Protein AF-A0A395GRG5-F1 (afdb_monomer_lite)

Sequence (264 aa):
MRNLTELRMSDPTFRNHSSEQAKKYTEARGSYKSKLIELVLRHHGGTGGKFDTLLDVGCGPGNATRDLALSFNGSDDPDCPGPRRSDHDQAAGLNHVTSAENCVSVPSPRMASTWQQAPSNSHDRRRCLIRVSGPLALMLEFWAEAAKVVKPGGTVALWTSASFFCHSATPNAEEVQKALFRLELDALGLYELPPNRLSRDMYDNLLMPWDVEPAVSCFPQGDFVRHEWDRDGVLTNGGDCFFGEGDYTLREPEEGFDTASMMT

Secondary structure (DSSP, 8-state):
---HHHHTPPP-GGGS--HHHHHHHHHHH-PPPHHHHHHHHHHHHHTT--TTEEEEET-TTTHHHHHHHTTSPPP--TTS-PPPTTGGGG-SSSS---SSTTEEEE-GGGHHHHHTTS-TT-SS---EEEEE-S-GGGHHHHHHHHHHH--TT-EEEE----S-PPPTTSTTHHHHHHHHHIIIIIITGGG--HHHHHHHTTTTTPPPTTTSSS--TTS-GGG------SGGG--TTSSS-SS--S---SHHHHHHHTSS----

InterPro domains:
  IPR029063 S-adenosyl-L-methionine-dependent methyltransferase superfamily [G3DSA:3.40.50.150] (13-76)
  IPR029063 S-adenosyl-L-methionine-dependent methyltransferase superfamily [G3DSA:3.40.50.150] (137-264)
  IPR029063 S-adenosyl-L-methionine-dependent methyltransferase superfamily [SSF53335] (24-197)
  IPR051052 Diverse substrate methyltransferase [PTHR44942] (17-73)

Structure (mmCIF, N/CA/C/O backbone):
data_AF-A0A395GRG5-F1
#
_entry.id   AF-A0A395GRG5-F1
#
loop_
_atom_site.group_PDB
_atom_site.id
_atom_site.type_symbol
_atom_site.label_atom_id
_atom_site.label_alt_id
_atom_site.label_comp_id
_atom_site.label_asym_id
_atom_site.label_entity_id
_atom_site.label_seq_id
_atom_site.pdbx_PDB_ins_code
_atom_site.Cartn_x
_atom_site.Cartn_y
_atom_site.Cartn_z
_atom_site.occupancy
_atom_site.B_iso_or_equiv
_atom_site.auth_seq_id
_atom_site.auth_comp_id
_atom_site.auth_asym_id
_atom_site.auth_atom_id
_atom_site.pdbx_PDB_model_num
ATOM 1 N N . MET A 1 1 ? 4.862 -25.744 10.160 1.00 37.19 1 MET A N 1
ATOM 2 C CA . MET A 1 1 ? 4.980 -24.830 11.321 1.00 37.19 1 MET A CA 1
ATOM 3 C C . MET A 1 1 ? 5.667 -23.562 10.844 1.00 37.19 1 MET A C 1
ATOM 5 O O . MET A 1 1 ? 6.721 -23.680 10.235 1.00 37.19 1 MET A O 1
ATOM 9 N N . ARG A 1 2 ? 5.056 -22.384 11.031 1.00 54.72 2 ARG A N 1
ATOM 10 C CA . ARG A 1 2 ? 5.649 -21.094 10.630 1.00 54.72 2 ARG A CA 1
ATOM 11 C C . ARG A 1 2 ? 6.801 -20.741 11.584 1.00 54.72 2 ARG A C 1
ATOM 13 O O . ARG A 1 2 ? 6.637 -20.870 12.795 1.00 54.72 2 ARG A O 1
ATOM 20 N N . ASN A 1 3 ? 7.946 -20.302 11.059 1.00 55.38 3 ASN A N 1
ATOM 21 C CA . ASN A 1 3 ? 9.078 -19.847 11.871 1.00 55.38 3 ASN A CA 1
ATOM 22 C C . ASN A 1 3 ? 8.830 -18.404 12.346 1.00 55.38 3 ASN A C 1
ATOM 24 O O . ASN A 1 3 ? 9.234 -17.442 11.698 1.00 55.38 3 ASN A O 1
ATOM 28 N N . LEU A 1 4 ? 8.140 -18.245 13.481 1.00 59.22 4 LEU A N 1
ATOM 29 C CA . LEU A 1 4 ? 7.803 -16.933 14.064 1.00 59.22 4 LEU A CA 1
ATOM 30 C C . LEU A 1 4 ? 9.037 -16.065 14.386 1.00 59.22 4 LEU A C 1
ATOM 32 O O . LEU A 1 4 ? 8.910 -14.860 14.589 1.00 59.22 4 LEU A O 1
ATOM 36 N N . THR A 1 5 ? 10.228 -16.664 14.425 1.00 55.97 5 THR A N 1
ATOM 37 C CA . THR A 1 5 ? 11.498 -15.985 14.701 1.00 55.97 5 THR A CA 1
ATOM 38 C C . THR A 1 5 ? 11.914 -15.046 13.566 1.00 55.97 5 THR A C 1
ATOM 40 O O . THR A 1 5 ? 12.384 -13.945 13.837 1.00 55.97 5 THR A O 1
ATOM 43 N N . GLU A 1 6 ? 11.689 -15.434 12.307 1.00 57.50 6 GLU A N 1
ATOM 44 C CA . GLU A 1 6 ? 12.008 -14.603 11.130 1.00 57.50 6 GLU A CA 1
ATOM 45 C C . GLU A 1 6 ? 11.074 -13.396 11.019 1.00 57.50 6 GLU A C 1
ATOM 47 O O . GLU A 1 6 ? 11.500 -12.307 10.641 1.00 57.50 6 GLU A O 1
ATOM 52 N N . LEU A 1 7 ? 9.816 -13.561 11.440 1.00 56.19 7 LEU A N 1
ATOM 53 C CA . LEU A 1 7 ? 8.854 -12.465 11.502 1.00 56.19 7 LEU A CA 1
ATOM 54 C C . LEU A 1 7 ? 9.243 -11.417 12.544 1.00 56.19 7 LEU A C 1
ATOM 56 O O . LEU A 1 7 ? 8.877 -10.273 12.373 1.00 56.19 7 LEU A O 1
ATOM 60 N N . ARG A 1 8 ? 10.002 -11.745 13.596 1.00 59.16 8 ARG A N 1
ATOM 61 C CA . ARG A 1 8 ? 10.411 -10.765 14.624 1.00 59.16 8 ARG A CA 1
ATOM 62 C C . ARG A 1 8 ? 11.638 -9.932 14.242 1.00 59.16 8 ARG A C 1
ATOM 64 O O . ARG A 1 8 ? 12.065 -9.085 15.029 1.00 59.16 8 ARG A O 1
ATOM 71 N N . MET A 1 9 ? 12.224 -10.161 13.068 1.00 63.22 9 MET A N 1
ATOM 72 C CA . MET A 1 9 ? 13.360 -9.372 12.602 1.00 63.22 9 MET A CA 1
ATOM 73 C C . MET A 1 9 ? 12.934 -7.932 12.320 1.00 63.22 9 MET A C 1
ATOM 75 O O . MET A 1 9 ? 11.982 -7.664 11.595 1.00 63.22 9 MET A O 1
ATOM 79 N N . SER A 1 10 ? 13.670 -6.991 12.901 1.00 63.06 10 SER A N 1
ATOM 80 C CA . SER A 1 10 ? 13.460 -5.568 12.684 1.00 63.06 10 SER A CA 1
ATOM 81 C C . SER A 1 10 ? 14.270 -5.089 11.484 1.00 63.06 10 SER A C 1
ATOM 83 O O . SER A 1 10 ? 15.495 -5.168 11.525 1.00 63.06 10 SER A O 1
ATOM 85 N N . ASP A 1 11 ? 13.618 -4.461 10.509 1.00 66.00 11 ASP A N 1
ATOM 86 C CA . ASP A 1 11 ? 14.307 -3.726 9.447 1.00 66.00 11 ASP A CA 1
ATOM 87 C C . ASP A 1 11 ? 14.885 -2.396 9.996 1.00 66.00 11 ASP A C 1
ATOM 89 O O . ASP A 1 11 ? 14.131 -1.564 10.521 1.00 66.00 11 ASP A O 1
ATOM 93 N N . PRO A 1 12 ? 16.216 -2.180 9.951 1.00 69.56 12 PRO A N 1
ATOM 94 C CA . PRO A 1 12 ? 16.832 -0.943 10.420 1.00 69.56 12 PRO A CA 1
ATOM 95 C C . PRO A 1 12 ? 16.748 0.207 9.408 1.00 69.56 12 PRO A C 1
ATOM 97 O O . PRO A 1 12 ? 16.994 1.348 9.798 1.00 69.56 12 PRO A O 1
ATOM 100 N N . THR A 1 13 ? 16.405 -0.073 8.148 1.00 68.50 13 THR A N 1
ATOM 101 C CA . THR A 1 13 ? 16.500 0.849 7.008 1.00 68.50 13 THR A CA 1
ATOM 102 C C . THR A 1 13 ? 15.849 2.192 7.306 1.00 68.50 13 THR A C 1
ATOM 104 O O . THR A 1 13 ? 16.486 3.234 7.181 1.00 68.50 13 THR A O 1
ATOM 107 N N . PHE A 1 14 ? 14.617 2.168 7.822 1.00 66.12 14 PHE A N 1
ATOM 108 C CA . PHE A 1 14 ? 13.849 3.389 8.057 1.00 66.12 14 PHE A CA 1
ATOM 109 C C . PHE A 1 14 ? 14.082 4.070 9.408 1.00 66.12 14 PHE A C 1
ATOM 111 O O . PHE A 1 14 ? 13.400 5.039 9.741 1.00 66.12 14 PHE A O 1
ATOM 118 N N . ARG A 1 15 ? 15.021 3.579 10.223 1.00 65.94 15 ARG A N 1
ATOM 119 C CA . ARG A 1 15 ? 15.223 4.095 11.588 1.00 65.94 15 ARG A CA 1
ATOM 120 C C . ARG A 1 15 ? 16.128 5.321 11.655 1.00 65.94 15 ARG A C 1
ATOM 122 O O . ARG A 1 15 ? 16.009 6.081 12.609 1.00 65.94 15 ARG A O 1
ATOM 129 N N . ASN A 1 16 ? 16.992 5.515 10.657 1.00 65.88 16 ASN A N 1
ATOM 130 C CA . ASN A 1 16 ? 18.072 6.505 10.684 1.00 65.88 16 ASN A CA 1
ATOM 131 C C . ASN A 1 16 ? 18.087 7.416 9.440 1.00 65.88 16 ASN A C 1
ATOM 133 O O . ASN A 1 16 ? 19.157 7.722 8.920 1.00 65.88 16 ASN A O 1
ATOM 137 N N . HIS A 1 17 ? 16.924 7.842 8.940 1.00 64.75 17 HIS A N 1
ATOM 138 C CA . HIS A 1 17 ? 16.878 8.773 7.808 1.00 64.75 17 HIS A CA 1
ATOM 139 C C . HIS A 1 17 ? 17.156 10.220 8.220 1.00 64.75 17 HIS A C 1
ATOM 141 O O . HIS A 1 17 ? 16.606 10.705 9.211 1.00 64.75 17 HIS A O 1
ATOM 147 N N . SER A 1 18 ? 17.947 10.932 7.411 1.00 70.00 18 SER A N 1
ATOM 148 C CA . SER A 1 18 ? 17.998 12.395 7.457 1.00 70.00 18 SER A CA 1
ATOM 149 C C . SER A 1 18 ? 16.733 13.008 6.847 1.00 70.00 18 SER A C 1
ATOM 151 O O . SER A 1 18 ? 16.030 12.373 6.054 1.00 70.00 18 SER A O 1
ATOM 153 N N . SER A 1 19 ? 16.458 14.272 7.171 1.00 71.38 19 SER A N 1
ATOM 154 C CA . SER A 1 19 ? 15.360 15.018 6.547 1.00 71.38 19 SER A CA 1
ATOM 155 C C . SER A 1 19 ? 15.522 15.127 5.025 1.00 71.38 19 SER A C 1
ATOM 157 O O . SER A 1 19 ? 14.527 15.075 4.305 1.00 71.38 19 SER A O 1
ATOM 159 N N . GLU A 1 20 ? 16.754 15.213 4.502 1.00 73.06 20 GLU A N 1
ATOM 160 C CA . GLU A 1 20 ? 16.968 15.218 3.047 1.00 73.06 20 GLU A CA 1
ATOM 161 C C . GLU A 1 20 ? 16.621 13.869 2.411 1.00 73.06 20 GLU A C 1
ATOM 163 O O . GLU A 1 20 ? 16.004 13.838 1.348 1.00 73.06 20 GLU A O 1
ATOM 168 N N . GLN A 1 21 ? 16.964 12.754 3.063 1.00 72.56 21 GLN A N 1
ATOM 169 C CA . GLN A 1 21 ? 16.602 11.418 2.581 1.00 72.56 21 GLN A CA 1
ATOM 170 C C . GLN A 1 21 ? 15.084 11.202 2.602 1.00 72.56 21 GLN A C 1
ATOM 172 O O . GLN A 1 21 ? 14.541 10.626 1.663 1.00 72.56 21 GLN A O 1
ATOM 177 N N . ALA A 1 22 ? 14.388 11.703 3.626 1.00 70.19 22 ALA A N 1
ATOM 178 C CA . ALA A 1 22 ? 12.927 11.663 3.687 1.00 70.19 22 ALA A CA 1
ATOM 179 C C . ALA A 1 22 ? 12.277 12.511 2.578 1.00 70.19 22 ALA A C 1
ATOM 181 O O . ALA A 1 22 ? 11.291 12.088 1.968 1.00 70.19 22 ALA A O 1
ATOM 182 N N . LYS A 1 23 ? 12.850 13.682 2.269 1.00 74.56 23 LYS A N 1
ATOM 183 C CA . LYS A 1 23 ? 12.386 14.536 1.170 1.00 74.56 23 LYS A CA 1
ATOM 184 C C . LYS A 1 23 ? 12.565 13.852 -0.187 1.00 74.56 23 LYS A C 1
ATOM 186 O O . LYS A 1 23 ? 11.587 13.727 -0.917 1.00 74.56 23 LYS A O 1
ATOM 191 N N . LYS A 1 24 ? 13.762 13.323 -0.468 1.00 75.75 24 LYS A N 1
ATOM 192 C CA . LYS A 1 24 ? 14.035 12.531 -1.680 1.00 75.75 24 LYS A CA 1
ATOM 193 C C . LYS A 1 24 ? 13.072 11.351 -1.821 1.00 75.75 24 LYS A C 1
ATOM 195 O O . LYS A 1 24 ? 12.512 11.137 -2.888 1.00 75.75 24 LYS A O 1
ATOM 200 N N . TYR A 1 25 ? 12.832 10.622 -0.729 1.00 71.06 25 TYR A N 1
ATOM 201 C CA . TYR A 1 25 ? 11.872 9.517 -0.710 1.00 71.06 25 TYR A CA 1
ATOM 202 C C . TYR A 1 25 ? 10.462 9.976 -1.103 1.00 71.06 25 TYR A C 1
ATOM 204 O O . TYR A 1 25 ? 9.786 9.314 -1.884 1.00 71.06 25 TYR A O 1
ATOM 212 N N . THR A 1 26 ? 10.022 11.123 -0.583 1.00 71.69 26 THR A N 1
ATOM 213 C CA . THR A 1 26 ? 8.702 11.699 -0.885 1.00 71.69 26 THR A CA 1
ATOM 214 C C . THR A 1 26 ? 8.574 12.078 -2.358 1.00 71.69 26 THR A C 1
ATOM 216 O O . THR A 1 26 ? 7.558 11.772 -2.978 1.00 71.69 26 THR A O 1
ATOM 219 N N . GLU A 1 27 ? 9.605 12.717 -2.913 1.00 77.69 27 GLU A N 1
ATOM 220 C CA . GLU A 1 27 ? 9.648 13.144 -4.315 1.00 77.69 27 GLU A CA 1
ATOM 221 C C . GLU A 1 27 ? 9.633 11.939 -5.268 1.00 77.69 27 GLU A C 1
ATOM 223 O O . GLU A 1 27 ? 8.863 11.938 -6.225 1.00 77.69 27 GLU A O 1
ATOM 228 N N . ALA A 1 28 ? 10.398 10.885 -4.961 1.00 74.81 28 ALA A N 1
ATOM 229 C CA . ALA A 1 28 ? 10.517 9.703 -5.816 1.00 74.81 28 ALA A CA 1
ATOM 230 C C . ALA A 1 28 ? 9.330 8.722 -5.719 1.00 74.81 28 ALA A C 1
ATOM 232 O O . ALA A 1 28 ? 9.047 8.006 -6.676 1.00 74.81 28 ALA A O 1
ATOM 233 N N . ARG A 1 29 ? 8.637 8.637 -4.569 1.00 70.94 29 ARG A N 1
ATOM 234 C CA . ARG A 1 29 ? 7.618 7.591 -4.315 1.00 70.94 29 ARG A CA 1
ATOM 235 C C . ARG A 1 29 ? 6.158 8.039 -4.450 1.00 70.94 29 ARG A C 1
ATOM 237 O O . ARG A 1 29 ? 5.282 7.185 -4.369 1.00 70.94 29 ARG A O 1
ATOM 244 N N . GLY A 1 30 ? 5.888 9.325 -4.689 1.00 67.62 30 GLY A N 1
ATOM 245 C CA . GLY A 1 30 ? 4.561 9.844 -5.055 1.00 67.62 30 GLY A CA 1
ATOM 246 C C . GLY A 1 30 ? 3.400 9.526 -4.089 1.00 67.62 30 GLY A C 1
ATOM 247 O O . GLY A 1 30 ? 3.570 8.966 -3.004 1.00 67.62 30 GLY A O 1
ATOM 248 N N . SER A 1 31 ? 2.192 9.928 -4.491 1.00 72.00 31 SER A N 1
ATOM 249 C CA . SER A 1 31 ? 0.927 9.620 -3.799 1.00 72.00 31 SER A CA 1
ATOM 250 C C . SER A 1 31 ? 0.266 8.367 -4.377 1.00 72.00 31 SER A C 1
ATOM 252 O O . SER A 1 31 ? 0.513 7.987 -5.524 1.00 72.00 31 SER A O 1
ATOM 254 N N . TYR A 1 32 ? -0.626 7.744 -3.604 1.00 77.88 32 TYR A N 1
ATOM 255 C CA . TYR A 1 32 ? -1.431 6.629 -4.105 1.00 77.88 32 TYR A CA 1
ATOM 256 C C . TYR A 1 32 ? -2.506 7.130 -5.083 1.00 77.88 32 TYR A C 1
ATOM 258 O O . TYR A 1 32 ? -2.956 8.274 -5.021 1.00 77.88 32 TYR A O 1
ATOM 266 N N . LYS A 1 33 ? -2.955 6.263 -5.998 1.00 83.06 33 LYS A N 1
ATOM 267 C CA . LYS A 1 33 ? -4.021 6.604 -6.952 1.00 83.06 33 LYS A CA 1
ATOM 268 C C . LYS A 1 33 ? -5.339 6.882 -6.219 1.00 83.06 33 LYS A C 1
ATOM 270 O O . LYS A 1 33 ? -5.717 6.139 -5.311 1.00 83.06 33 LYS A O 1
ATOM 275 N N . SER A 1 34 ? -6.087 7.891 -6.673 1.00 83.94 34 SER A N 1
ATOM 276 C CA . SER A 1 34 ? -7.374 8.288 -6.073 1.00 83.94 34 SER A CA 1
ATOM 277 C C . SER A 1 34 ? -8.364 7.128 -5.978 1.00 83.94 34 SER A C 1
ATOM 279 O O . SER A 1 34 ? -9.039 6.982 -4.967 1.00 83.94 34 SER A O 1
ATOM 281 N N . LYS A 1 35 ? -8.387 6.240 -6.978 1.00 87.19 35 LYS A N 1
ATOM 282 C CA . LYS A 1 35 ? -9.252 5.054 -7.006 1.00 87.19 35 LYS A CA 1
ATOM 283 C C . LYS A 1 35 ? -9.047 4.123 -5.804 1.00 87.19 35 LYS A C 1
ATOM 285 O O . LYS A 1 35 ? -10.024 3.567 -5.305 1.00 87.19 35 LYS A O 1
ATOM 290 N N . LEU A 1 36 ? -7.809 3.966 -5.321 1.00 87.56 36 LEU A N 1
ATOM 291 C CA . LEU A 1 36 ? -7.524 3.199 -4.104 1.00 87.56 36 LEU A CA 1
ATOM 292 C C . LEU A 1 36 ? -8.081 3.916 -2.872 1.00 87.56 36 LEU A C 1
ATOM 294 O O . LEU A 1 36 ? -8.767 3.304 -2.056 1.00 87.56 36 LEU A O 1
ATOM 298 N N . ILE A 1 37 ? -7.811 5.217 -2.762 1.00 85.88 37 ILE A N 1
ATOM 299 C CA . ILE A 1 37 ? -8.272 6.047 -1.646 1.00 85.88 37 ILE A CA 1
ATOM 300 C C . ILE A 1 37 ? -9.804 6.028 -1.568 1.00 85.88 37 ILE A C 1
ATOM 302 O O . ILE A 1 37 ? -10.373 5.715 -0.526 1.00 85.88 37 ILE A O 1
ATOM 306 N N . GLU A 1 38 ? -10.487 6.242 -2.690 1.00 88.75 38 GLU A N 1
ATOM 307 C CA . GLU A 1 38 ? -11.945 6.172 -2.795 1.00 88.75 38 GLU A CA 1
ATOM 308 C C . GLU A 1 38 ? -12.506 4.801 -2.419 1.00 88.75 38 GLU A C 1
ATOM 310 O O . GLU A 1 38 ? -13.560 4.726 -1.787 1.00 88.75 38 GLU A O 1
ATOM 315 N N . LEU A 1 39 ? -11.836 3.710 -2.801 1.00 90.44 39 LEU A N 1
ATOM 316 C CA . LEU A 1 39 ? -12.258 2.361 -2.431 1.00 90.44 39 LEU A CA 1
ATOM 317 C C . LEU A 1 39 ? -12.231 2.174 -0.909 1.00 90.44 39 LEU A C 1
ATOM 319 O O . LEU A 1 39 ? -13.211 1.689 -0.341 1.00 90.44 39 LEU A O 1
ATOM 323 N N . VAL A 1 40 ? -11.144 2.598 -0.259 1.00 90.25 40 VAL A N 1
ATOM 324 C CA . VAL A 1 40 ? -10.985 2.524 1.200 1.00 90.25 40 VAL A CA 1
ATOM 325 C C . VAL A 1 40 ? -12.040 3.378 1.903 1.00 90.25 40 VAL A C 1
ATOM 327 O O . VAL A 1 40 ? -12.726 2.889 2.801 1.00 90.25 40 VAL A O 1
ATOM 330 N N . LEU A 1 41 ? -12.227 4.627 1.468 1.00 87.81 41 LEU A N 1
ATOM 331 C CA . LEU A 1 41 ? -13.220 5.537 2.045 1.00 87.81 41 LEU A CA 1
ATOM 332 C C . LEU A 1 41 ? -14.649 5.012 1.853 1.00 87.81 41 LEU A C 1
ATOM 334 O O . LEU A 1 41 ? -15.452 5.054 2.785 1.00 87.81 41 LEU A O 1
ATOM 338 N N . ARG A 1 42 ? -14.970 4.462 0.675 1.00 90.25 42 ARG A N 1
ATOM 339 C CA . ARG A 1 42 ? -16.280 3.860 0.391 1.00 90.25 42 ARG A CA 1
ATOM 340 C C . ARG A 1 42 ? -16.542 2.652 1.282 1.00 90.25 42 ARG A C 1
ATOM 342 O O . ARG A 1 42 ? -17.638 2.547 1.828 1.00 90.25 42 ARG A O 1
ATOM 349 N N . HIS A 1 43 ? -15.561 1.763 1.438 1.00 90.25 43 HIS A N 1
ATOM 350 C CA . HIS A 1 43 ? -15.680 0.618 2.338 1.00 90.25 43 HIS A CA 1
ATOM 351 C C . HIS A 1 43 ? -15.905 1.088 3.780 1.00 90.25 43 HIS A C 1
ATOM 353 O O . HIS A 1 43 ? -16.870 0.663 4.409 1.00 90.25 43 HIS A O 1
ATOM 359 N N . HIS A 1 44 ? -15.092 2.035 4.260 1.00 88.81 44 HIS A N 1
ATOM 360 C CA . HIS A 1 44 ? -15.233 2.604 5.599 1.00 88.81 44 HIS A CA 1
ATOM 361 C C . HIS A 1 44 ? -16.616 3.223 5.829 1.00 88.81 44 HIS A C 1
ATOM 363 O O . HIS A 1 44 ? -17.273 2.921 6.819 1.00 88.81 44 HIS A O 1
ATOM 369 N N . GLY A 1 45 ? -17.117 4.044 4.904 1.00 86.56 45 GLY A N 1
ATOM 370 C CA . GLY A 1 45 ? -18.473 4.592 5.000 1.00 86.56 45 GLY A CA 1
ATOM 371 C C . GLY A 1 45 ? -19.557 3.504 4.972 1.00 86.56 45 GLY A C 1
ATOM 372 O O . GLY A 1 45 ? -20.532 3.581 5.721 1.00 86.56 45 GLY A O 1
ATOM 373 N N . GLY A 1 46 ? -19.364 2.462 4.157 1.00 87.56 46 GLY A N 1
ATOM 374 C CA . GLY A 1 46 ? -20.276 1.324 4.014 1.00 87.56 46 GLY A CA 1
ATOM 375 C C . GLY A 1 46 ? -20.397 0.449 5.266 1.00 87.56 46 GLY A C 1
ATOM 376 O O . GLY A 1 46 ? -21.485 -0.047 5.550 1.00 87.56 46 GLY A O 1
ATOM 377 N N . THR A 1 47 ? -19.336 0.327 6.071 1.00 86.38 47 THR A N 1
ATOM 378 C CA . THR A 1 47 ? -19.379 -0.338 7.392 1.00 86.38 47 THR A CA 1
ATOM 379 C C . THR A 1 47 ? -20.019 0.537 8.476 1.00 86.38 47 THR A C 1
ATOM 381 O O . THR A 1 47 ? -20.069 0.166 9.650 1.00 86.38 47 THR A O 1
ATOM 384 N N . GLY A 1 48 ? -20.503 1.725 8.105 1.00 84.69 48 GLY A N 1
ATOM 385 C CA . GLY A 1 48 ? -20.982 2.743 9.025 1.00 84.69 48 GLY A CA 1
ATOM 386 C C . GLY A 1 48 ? -19.858 3.573 9.641 1.00 84.69 48 GLY A C 1
ATOM 387 O O . GLY A 1 48 ? -20.130 4.330 10.565 1.00 84.69 48 GLY A O 1
ATOM 388 N N . GLY A 1 49 ? -18.616 3.468 9.172 1.00 83.69 49 GLY A N 1
ATOM 389 C CA . GLY A 1 49 ? -17.481 4.284 9.599 1.00 83.69 49 GLY A CA 1
ATOM 390 C C . GLY A 1 49 ? -17.798 5.776 9.689 1.00 83.69 49 GLY A C 1
ATOM 391 O O . GLY A 1 49 ? -18.665 6.302 8.987 1.00 83.69 49 GLY A O 1
ATOM 392 N N . LYS A 1 50 ? -17.132 6.462 10.618 1.00 81.31 50 LYS A N 1
ATOM 393 C CA . LYS A 1 50 ? -17.213 7.916 10.761 1.00 81.31 50 LYS A CA 1
ATOM 394 C C . LYS A 1 50 ? -15.858 8.495 10.413 1.00 81.31 50 LYS A C 1
ATOM 396 O O . LYS A 1 50 ? -14.845 8.017 10.908 1.00 81.31 50 LYS A O 1
ATOM 401 N N . PHE A 1 51 ? -15.862 9.565 9.634 1.00 79.44 51 PHE A N 1
ATOM 402 C CA . PHE A 1 51 ? -14.652 10.248 9.195 1.00 79.44 51 PHE A CA 1
ATOM 403 C C . PHE A 1 51 ? -14.156 11.260 10.239 1.00 79.44 51 PHE A C 1
ATOM 405 O O . PHE A 1 51 ? -13.747 12.370 9.919 1.00 79.44 51 PHE A O 1
ATOM 412 N N . ASP A 1 52 ? -14.205 10.864 11.512 1.00 71.88 52 ASP A N 1
ATOM 413 C CA . ASP A 1 52 ? -13.836 11.718 12.641 1.00 71.88 52 ASP A CA 1
ATOM 414 C C . ASP A 1 52 ? -12.376 11.503 13.053 1.00 71.88 52 ASP A C 1
ATOM 416 O O . ASP A 1 52 ? -11.783 12.378 13.670 1.00 71.88 52 ASP A O 1
ATOM 420 N N . THR A 1 53 ? -11.786 10.328 12.794 1.00 74.25 53 THR A N 1
ATOM 421 C CA . THR A 1 53 ? -10.421 9.984 13.234 1.00 74.25 53 THR A CA 1
ATOM 422 C C . THR A 1 53 ? -9.720 9.057 12.243 1.00 74.25 53 THR A C 1
ATOM 424 O O . THR A 1 53 ? -10.222 7.977 11.928 1.00 74.25 53 THR A O 1
ATOM 427 N N . LEU A 1 54 ? -8.518 9.454 11.824 1.00 75.56 54 LEU A N 1
ATOM 428 C CA . LEU A 1 54 ? -7.616 8.673 10.978 1.00 75.56 54 LEU A CA 1
ATOM 429 C C . LEU A 1 54 ? -6.351 8.327 11.767 1.00 75.56 54 LEU A C 1
ATOM 431 O O . LEU A 1 54 ? -5.733 9.199 12.383 1.00 75.56 54 LEU A O 1
ATOM 435 N N . LEU A 1 55 ? -5.950 7.059 11.717 1.00 75.38 55 LEU A N 1
ATOM 436 C CA . LEU A 1 55 ? -4.674 6.584 12.229 1.00 75.38 55 LEU A CA 1
ATOM 437 C C . LEU A 1 55 ? -3.835 6.017 11.085 1.00 75.38 55 LEU A C 1
ATOM 439 O O . LEU A 1 55 ? -4.215 5.038 10.448 1.00 75.38 55 LEU A O 1
ATOM 443 N N . ASP A 1 56 ? -2.649 6.573 10.873 1.00 71.75 56 ASP A N 1
ATOM 444 C CA . ASP A 1 56 ? -1.685 6.026 9.918 1.00 71.75 56 ASP A CA 1
ATOM 445 C C . ASP A 1 56 ? -0.463 5.478 10.665 1.00 71.75 56 ASP A C 1
ATOM 447 O O . ASP A 1 56 ? 0.357 6.217 11.224 1.00 71.75 56 ASP A O 1
ATOM 451 N N . VAL A 1 57 ? -0.378 4.149 10.725 1.00 72.69 57 VAL A N 1
ATOM 452 C CA . VAL A 1 57 ? 0.721 3.406 11.341 1.00 72.69 57 VAL A CA 1
ATOM 453 C C . VAL A 1 57 ? 1.792 3.155 10.291 1.00 72.69 57 VAL A C 1
ATOM 455 O O . VAL A 1 57 ? 1.573 2.490 9.278 1.00 72.69 57 VAL A O 1
ATOM 458 N N . GLY A 1 58 ? 2.996 3.655 10.561 1.00 69.50 58 GLY A N 1
ATOM 459 C CA . GLY A 1 58 ? 4.068 3.615 9.572 1.00 69.50 58 GLY A CA 1
ATOM 460 C C . GLY A 1 58 ? 3.789 4.556 8.400 1.00 69.50 58 GLY A C 1
ATOM 461 O O . GLY A 1 58 ? 4.047 4.213 7.253 1.00 69.50 58 GLY A O 1
ATOM 462 N N . CYS A 1 59 ? 3.287 5.758 8.688 1.00 67.94 59 CYS A N 1
ATOM 463 C CA . CYS A 1 59 ? 2.966 6.795 7.704 1.00 67.94 59 CYS A CA 1
ATOM 464 C C . CYS A 1 59 ? 4.151 7.234 6.821 1.00 67.94 59 CYS A C 1
ATOM 466 O O . CYS A 1 59 ? 3.947 7.874 5.790 1.00 67.94 59 CYS A O 1
ATOM 468 N N . GLY A 1 60 ? 5.393 6.925 7.218 1.00 68.19 60 GLY A N 1
ATOM 469 C CA . GLY A 1 60 ? 6.595 7.434 6.560 1.00 68.19 60 GLY A CA 1
ATOM 470 C C . GLY A 1 60 ? 6.562 8.970 6.507 1.00 68.19 60 GLY A C 1
ATOM 471 O O . GLY A 1 60 ? 6.228 9.586 7.523 1.00 68.19 60 GLY A O 1
ATOM 472 N N . PRO A 1 61 ? 6.840 9.599 5.350 1.00 66.31 61 PRO A N 1
ATOM 473 C CA . PRO A 1 61 ? 6.692 11.047 5.175 1.00 66.31 61 PRO A CA 1
ATOM 474 C C . PRO A 1 61 ? 5.231 11.529 5.047 1.00 66.31 61 PRO A C 1
ATOM 476 O O . PRO A 1 61 ? 4.993 12.718 4.854 1.00 66.31 61 PRO A O 1
ATOM 479 N N . GLY A 1 62 ? 4.242 10.635 5.156 1.00 69.81 62 GLY A N 1
ATOM 480 C CA . GLY A 1 62 ? 2.823 10.992 5.198 1.00 69.81 62 GLY A CA 1
ATOM 481 C C . GLY A 1 62 ? 2.116 11.021 3.842 1.00 69.81 62 GLY A C 1
ATOM 482 O O . GLY A 1 62 ? 1.082 11.674 3.734 1.00 69.81 62 GLY A O 1
ATOM 483 N N . ASN A 1 63 ? 2.628 10.323 2.818 1.00 70.62 63 ASN A N 1
ATOM 484 C CA . ASN A 1 63 ? 2.025 10.305 1.473 1.00 70.62 63 ASN A CA 1
ATOM 485 C C . ASN A 1 63 ? 0.550 9.870 1.518 1.00 70.62 63 ASN A C 1
ATOM 487 O O . ASN A 1 63 ? -0.328 10.602 1.076 1.00 70.62 63 ASN A O 1
ATOM 491 N N . ALA A 1 64 ? 0.265 8.716 2.134 1.00 73.31 64 ALA A N 1
ATOM 492 C CA . ALA A 1 64 ? -1.108 8.234 2.298 1.00 73.31 64 ALA A CA 1
ATOM 493 C C . ALA A 1 64 ? -1.924 9.076 3.281 1.00 73.31 64 ALA A C 1
ATOM 495 O O . ALA A 1 64 ? -3.109 9.313 3.046 1.00 73.31 64 ALA A O 1
ATOM 496 N N . THR A 1 65 ? -1.304 9.517 4.383 1.00 76.38 65 THR A N 1
ATOM 497 C CA . THR A 1 65 ? -1.976 10.356 5.380 1.00 76.38 65 THR A CA 1
ATOM 498 C C . THR A 1 65 ? -2.526 11.621 4.730 1.00 76.38 65 THR A C 1
ATOM 500 O O . THR A 1 65 ? -3.672 11.972 4.981 1.00 76.38 65 THR A O 1
ATOM 503 N N . ARG A 1 66 ? -1.744 12.271 3.857 1.00 76.25 66 ARG A N 1
ATOM 504 C CA . ARG A 1 66 ? -2.144 13.480 3.130 1.00 76.25 66 ARG A CA 1
ATOM 505 C C . ARG A 1 66 ? -3.391 13.248 2.283 1.00 76.25 66 ARG A C 1
ATOM 507 O O . ARG A 1 66 ? -4.317 14.046 2.359 1.00 76.25 66 ARG A O 1
ATOM 514 N N . ASP A 1 67 ? -3.419 12.164 1.513 1.00 78.00 67 ASP A N 1
ATOM 515 C CA . ASP A 1 67 ? -4.528 11.876 0.600 1.00 78.00 67 ASP A CA 1
ATOM 516 C C . ASP A 1 67 ? -5.810 11.499 1.364 1.00 78.00 67 ASP A C 1
ATOM 518 O O . ASP A 1 67 ? -6.907 11.924 1.002 1.00 78.00 67 ASP A O 1
ATOM 522 N N . LEU A 1 68 ? -5.678 10.734 2.454 1.00 77.75 68 LEU A N 1
ATOM 523 C CA . LEU A 1 68 ? -6.811 10.306 3.278 1.00 77.75 68 LEU A CA 1
ATOM 524 C C . LEU A 1 68 ? -7.363 11.431 4.152 1.00 77.75 68 LEU A C 1
ATOM 526 O O . LEU A 1 68 ? -8.581 11.554 4.261 1.00 77.75 68 LEU A O 1
ATOM 530 N N . ALA A 1 69 ? -6.498 12.253 4.752 1.00 76.25 69 ALA A N 1
ATOM 531 C CA . ALA A 1 69 ? -6.888 13.299 5.698 1.00 76.25 69 ALA A CA 1
ATOM 532 C C . ALA A 1 69 ? -7.878 14.308 5.099 1.00 76.25 69 ALA A C 1
ATOM 534 O O . ALA A 1 69 ? -8.710 14.832 5.830 1.00 76.25 69 ALA A O 1
ATOM 535 N N . LEU A 1 70 ? -7.863 14.511 3.775 1.00 78.12 70 LEU A N 1
ATOM 536 C CA . LEU A 1 70 ? -8.820 15.370 3.063 1.00 78.12 70 LEU A CA 1
ATOM 537 C C . LEU A 1 70 ? -10.287 14.954 3.248 1.00 78.12 70 LEU A C 1
ATOM 539 O O . LEU A 1 70 ? -11.181 15.768 3.039 1.00 78.12 70 LEU A O 1
ATOM 543 N N . SER A 1 71 ? -10.538 13.690 3.594 1.00 76.31 71 SER A N 1
ATOM 544 C CA . SER A 1 71 ? -11.888 13.151 3.794 1.00 76.31 71 SER A CA 1
ATOM 545 C C . SER A 1 71 ? -12.296 13.055 5.263 1.00 76.31 71 SER A C 1
ATOM 547 O O . SER A 1 71 ? -13.419 12.643 5.538 1.00 76.31 71 SER A O 1
ATOM 549 N N . PHE A 1 72 ? -11.404 13.396 6.198 1.00 73.06 72 PHE A N 1
ATOM 550 C CA . PHE A 1 72 ? -11.677 13.388 7.634 1.00 73.06 72 PHE A CA 1
ATOM 551 C C 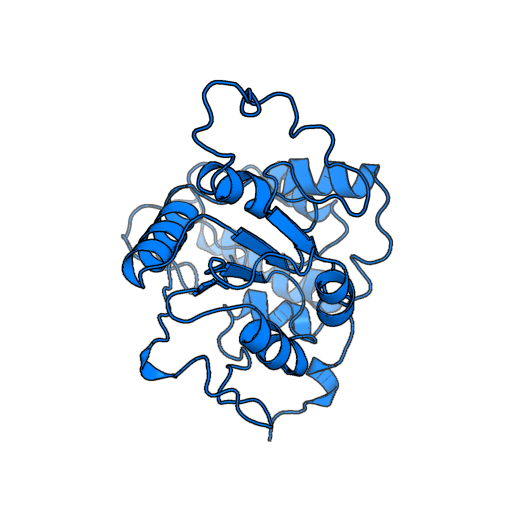. PHE A 1 72 ? -11.915 14.817 8.125 1.00 73.06 72 PHE A C 1
ATOM 553 O O . PHE A 1 72 ? -11.213 15.745 7.730 1.00 73.06 72 PHE A O 1
ATOM 560 N N . ASN A 1 73 ? -12.920 15.003 8.980 1.00 61.88 73 ASN A N 1
ATOM 561 C CA . ASN A 1 73 ? -13.346 16.332 9.409 1.00 61.88 73 ASN A CA 1
ATOM 562 C C . ASN A 1 73 ? -12.239 17.071 10.187 1.00 61.88 73 ASN A C 1
ATOM 564 O O . ASN A 1 73 ? -11.827 16.639 11.265 1.00 61.88 73 ASN A O 1
ATOM 568 N N . GLY A 1 74 ? -11.854 18.248 9.682 1.00 48.75 74 GLY A N 1
ATOM 569 C CA . GLY A 1 74 ? -11.814 19.464 10.499 1.00 48.75 74 GLY A CA 1
ATOM 570 C C . GLY A 1 74 ? -13.230 20.050 10.493 1.00 48.75 74 GLY A C 1
ATOM 571 O O . GLY A 1 74 ? -13.846 20.127 9.438 1.00 48.75 74 GLY A O 1
ATOM 572 N N . SER A 1 75 ? -13.789 20.333 11.662 1.00 26.11 75 SER A N 1
ATOM 573 C CA . SER A 1 75 ? -15.210 20.628 11.906 1.00 26.11 75 SER A CA 1
ATOM 574 C C . SER A 1 75 ? -15.884 21.642 10.965 1.00 26.11 75 SER A C 1
ATOM 576 O O . SER A 1 75 ? -15.301 22.671 10.638 1.00 26.11 75 SER A O 1
ATOM 578 N N . ASP A 1 76 ? -17.174 21.410 10.678 1.00 30.84 76 ASP A N 1
ATOM 579 C CA . ASP A 1 76 ? -18.159 22.390 10.181 1.00 30.84 76 ASP A CA 1
ATOM 580 C C . ASP A 1 76 ? -18.470 23.488 11.236 1.00 30.84 76 ASP A C 1
ATOM 582 O O . ASP A 1 76 ? -19.619 23.665 11.646 1.00 30.84 76 ASP A O 1
ATOM 586 N N . ASP A 1 77 ? -17.457 24.201 11.734 1.00 29.62 77 ASP A N 1
ATOM 587 C CA . ASP A 1 77 ? -17.627 25.354 12.631 1.00 29.62 77 ASP A CA 1
ATOM 588 C C . ASP A 1 77 ? -17.369 26.657 11.844 1.00 29.62 77 ASP A C 1
ATOM 590 O O . ASP A 1 77 ? -16.242 26.872 11.387 1.00 29.62 77 ASP A O 1
ATOM 594 N N . PRO A 1 78 ? -18.380 27.525 11.626 1.00 26.62 78 PRO A N 1
ATOM 595 C CA . PRO A 1 78 ? -18.250 28.731 10.803 1.00 26.62 78 PRO A CA 1
ATOM 596 C C . PRO A 1 78 ? -17.244 29.777 11.324 1.00 26.62 78 PRO A C 1
ATOM 598 O O . PRO A 1 78 ? -16.934 30.705 10.577 1.00 26.62 78 PRO A O 1
ATOM 601 N N . ASP A 1 79 ? -16.699 29.617 12.537 1.00 25.56 79 ASP A N 1
ATOM 602 C CA . ASP A 1 79 ? -15.651 30.479 13.111 1.00 25.56 79 ASP A CA 1
ATOM 603 C C . ASP A 1 79 ? -14.229 29.868 13.076 1.00 25.56 79 ASP A C 1
ATOM 605 O O . ASP A 1 79 ? -13.279 30.480 13.574 1.00 25.56 79 ASP A O 1
ATOM 609 N N . CYS A 1 80 ? -14.029 28.696 12.457 1.00 29.16 80 CYS A N 1
ATOM 610 C CA . CYS A 1 80 ? -12.722 28.030 12.388 1.00 29.16 80 CYS A CA 1
ATOM 611 C C . CYS A 1 80 ? -12.265 27.806 10.930 1.00 29.16 80 CYS A C 1
ATOM 613 O O . CYS A 1 80 ? -12.839 26.980 10.219 1.00 29.16 80 CYS A O 1
ATOM 615 N N . PRO A 1 81 ? -11.234 28.518 10.430 1.00 25.94 81 PRO A N 1
ATOM 616 C CA . PRO A 1 81 ? -10.797 28.372 9.045 1.00 25.94 81 PRO A CA 1
ATOM 617 C C . PRO A 1 81 ? -10.080 27.027 8.839 1.00 25.94 81 PRO A C 1
ATOM 619 O O . PRO A 1 81 ? -8.987 26.813 9.356 1.00 25.94 81 PRO A O 1
ATOM 622 N N . GLY A 1 82 ? -10.681 26.126 8.053 1.00 25.69 82 GLY A N 1
ATOM 623 C CA . GLY A 1 82 ? -10.049 24.871 7.624 1.00 25.69 82 GLY A CA 1
ATOM 624 C C . GLY A 1 82 ? -8.785 25.101 6.773 1.00 25.69 82 GLY A C 1
ATOM 625 O O . GLY A 1 82 ? -8.687 26.127 6.083 1.00 25.69 82 GLY A O 1
ATOM 626 N N . PRO A 1 83 ? -7.797 24.183 6.792 1.00 34.81 83 PRO A N 1
ATOM 627 C CA . PRO A 1 83 ? -6.504 24.444 6.176 1.00 34.81 83 PRO A CA 1
ATOM 628 C C . PRO A 1 83 ? -6.588 24.409 4.647 1.00 34.81 83 PRO A C 1
ATOM 630 O O . PRO A 1 83 ? -7.124 23.488 4.027 1.00 34.81 83 PRO A O 1
ATOM 633 N N . ARG A 1 84 ? -6.023 25.448 4.025 1.00 30.39 84 ARG A N 1
ATOM 634 C CA . ARG A 1 84 ? -5.748 25.495 2.587 1.00 30.39 84 ARG A CA 1
ATOM 635 C C . ARG A 1 84 ? -4.487 24.678 2.305 1.00 30.39 84 ARG A C 1
ATOM 637 O O . ARG A 1 84 ? -3.607 24.555 3.147 1.00 30.39 84 ARG A O 1
ATOM 644 N N . ARG A 1 85 ? -4.402 24.189 1.066 1.00 33.09 85 ARG A N 1
ATOM 645 C CA . ARG A 1 85 ? -3.351 23.381 0.407 1.00 33.09 85 ARG A CA 1
ATOM 646 C C . ARG A 1 85 ? -1.873 23.731 0.717 1.00 33.09 85 ARG A C 1
ATOM 648 O O . ARG A 1 85 ? -1.001 22.985 0.299 1.00 33.09 85 ARG A O 1
ATOM 655 N N . SER A 1 86 ? -1.593 24.843 1.395 1.00 28.42 86 SER A N 1
ATOM 656 C CA . SER A 1 86 ? -0.271 25.405 1.688 1.00 28.42 86 SER A CA 1
ATOM 657 C C . SER A 1 86 ? 0.391 24.911 2.981 1.00 28.42 86 SER A C 1
ATOM 659 O O . SER A 1 86 ? 1.602 25.061 3.105 1.00 28.42 86 SER A O 1
ATOM 661 N N . ASP A 1 87 ? -0.344 24.306 3.920 1.00 32.66 87 ASP A N 1
ATOM 662 C CA . ASP A 1 87 ? 0.220 23.973 5.246 1.00 32.66 87 ASP A CA 1
ATOM 663 C C . ASP A 1 87 ? 0.794 22.540 5.330 1.00 32.66 87 ASP A C 1
ATOM 665 O O . ASP A 1 87 ? 1.418 22.158 6.319 1.00 32.66 87 ASP A O 1
ATOM 669 N N . HIS A 1 88 ? 0.636 21.736 4.272 1.00 38.47 88 HIS A N 1
ATOM 670 C CA . HIS A 1 88 ? 1.098 20.340 4.222 1.00 38.47 88 HIS A CA 1
ATOM 671 C C . HIS A 1 88 ? 2.582 20.169 3.845 1.00 38.47 88 HIS A C 1
ATOM 673 O O . HIS A 1 88 ? 3.128 19.076 4.021 1.00 38.47 88 HIS A O 1
ATOM 679 N N . ASP A 1 89 ? 3.251 21.226 3.371 1.00 30.61 89 ASP A N 1
ATOM 680 C CA . ASP A 1 89 ? 4.657 21.182 2.932 1.00 30.61 89 ASP A CA 1
ATOM 681 C C . ASP A 1 89 ? 5.667 21.174 4.099 1.00 30.61 89 ASP A C 1
ATOM 683 O O . ASP A 1 89 ? 6.853 20.912 3.900 1.00 30.61 89 ASP A O 1
ATOM 687 N N . GLN A 1 90 ? 5.215 21.388 5.341 1.00 35.25 90 GLN A N 1
ATOM 688 C CA . GLN A 1 90 ? 6.068 21.386 6.539 1.00 35.25 90 GLN A CA 1
ATOM 689 C C . GLN A 1 90 ? 6.208 20.016 7.233 1.00 35.25 90 GLN A C 1
ATOM 691 O O . GLN A 1 90 ? 6.864 19.920 8.268 1.00 35.25 90 GLN A O 1
ATOM 696 N N . ALA A 1 91 ? 5.660 18.936 6.664 1.00 37.62 91 ALA A N 1
ATOM 697 C CA . ALA A 1 91 ? 5.705 17.585 7.245 1.00 37.62 91 ALA A CA 1
ATOM 698 C C . ALA A 1 91 ? 7.037 16.823 7.025 1.00 37.62 91 ALA A C 1
ATOM 700 O O . ALA A 1 91 ? 7.139 15.641 7.347 1.00 37.62 91 ALA A O 1
ATOM 701 N N . ALA A 1 92 ? 8.078 17.477 6.494 1.00 31.34 92 ALA A N 1
ATOM 702 C CA . ALA A 1 92 ? 9.358 16.851 6.133 1.00 31.34 92 ALA A CA 1
ATOM 703 C C . ALA A 1 92 ? 10.333 16.617 7.312 1.00 31.34 92 ALA A C 1
ATOM 705 O O . ALA A 1 92 ? 11.520 16.362 7.104 1.00 31.34 92 ALA A O 1
ATOM 706 N N . GLY A 1 93 ? 9.870 16.688 8.559 1.00 26.50 93 GLY A N 1
ATOM 707 C CA . GLY A 1 93 ? 10.715 16.464 9.726 1.00 26.50 93 GLY A CA 1
ATOM 708 C C . GLY A 1 93 ? 9.930 15.876 10.885 1.00 26.50 93 GLY A C 1
ATOM 709 O O . GLY A 1 93 ? 9.106 16.561 11.465 1.00 26.50 93 GLY A O 1
ATOM 710 N N . LEU A 1 94 ? 10.234 14.620 11.219 1.00 30.05 94 LEU A N 1
ATOM 711 C CA . LEU A 1 94 ? 10.105 14.012 12.549 1.00 30.05 94 LEU A CA 1
ATOM 712 C C . LEU A 1 94 ? 8.770 14.231 13.303 1.00 30.05 94 LEU A C 1
ATOM 714 O O . LEU A 1 94 ? 8.531 15.270 13.901 1.00 30.05 94 LEU A O 1
ATOM 718 N N . ASN A 1 95 ? 7.988 13.153 13.440 1.00 29.55 95 ASN A N 1
ATOM 719 C CA . ASN A 1 95 ? 6.931 12.995 14.454 1.00 29.55 95 ASN A CA 1
ATOM 720 C C . ASN A 1 95 ? 5.897 14.134 14.535 1.00 29.55 95 ASN A C 1
ATOM 722 O O . ASN A 1 95 ? 5.670 14.674 15.622 1.00 29.55 95 ASN A O 1
ATOM 726 N N . HIS A 1 96 ? 5.210 14.456 13.439 1.00 27.23 96 HIS A N 1
ATOM 727 C CA . HIS A 1 96 ? 4.060 15.354 13.520 1.00 27.23 96 HIS A CA 1
ATOM 728 C C . HIS A 1 96 ? 2.754 14.743 13.005 1.00 27.23 96 HIS A C 1
ATOM 730 O O . HIS A 1 96 ? 2.642 14.248 11.887 1.00 27.23 96 HIS A O 1
ATOM 736 N N . VAL A 1 97 ? 1.783 14.792 13.923 1.00 31.86 97 VAL A N 1
ATOM 737 C CA . VAL A 1 97 ? 0.331 14.759 13.749 1.00 31.86 97 VAL A CA 1
ATOM 738 C C . VAL A 1 97 ? -0.012 15.736 12.626 1.00 31.86 97 VAL A C 1
ATOM 740 O O . VAL A 1 97 ? 0.147 16.944 12.786 1.00 31.86 97 VAL A O 1
ATOM 743 N N . THR A 1 98 ? -0.404 15.225 11.461 1.00 28.56 98 THR A N 1
ATOM 744 C CA . THR A 1 98 ? -0.868 16.072 10.357 1.00 28.56 98 THR A CA 1
ATOM 745 C C . THR A 1 98 ? -2.195 16.721 10.732 1.00 28.56 98 THR A C 1
ATOM 747 O O . THR A 1 98 ? -3.083 16.065 11.267 1.00 28.56 98 THR A O 1
ATOM 750 N N . SER A 1 99 ? -2.310 18.011 10.435 1.00 28.67 99 SER A N 1
ATOM 751 C CA . SER A 1 99 ? -3.407 18.925 10.754 1.00 28.67 99 SER A CA 1
ATOM 752 C C . SER A 1 99 ? -4.745 18.572 10.083 1.00 28.67 99 SER A C 1
ATOM 754 O O . SER A 1 99 ? -5.215 19.233 9.166 1.00 28.67 99 SER A O 1
ATOM 756 N N . ALA A 1 100 ? -5.406 17.551 10.604 1.00 33.28 100 ALA A N 1
ATOM 757 C CA . ALA A 1 100 ? -6.785 17.677 11.057 1.00 33.28 100 ALA A CA 1
ATOM 758 C C . ALA A 1 100 ? -6.716 17.323 12.544 1.00 33.28 100 ALA A C 1
ATOM 760 O O . ALA A 1 100 ? -5.955 16.422 12.894 1.00 33.28 100 ALA A O 1
ATOM 761 N N . GLU A 1 101 ? -7.435 18.004 13.435 1.00 33.59 101 GLU A N 1
ATOM 762 C CA . GLU A 1 101 ? -7.268 17.861 14.899 1.00 33.59 101 GLU A CA 1
ATOM 763 C C . GLU A 1 101 ? -7.362 16.404 15.426 1.00 33.59 101 GLU A C 1
ATOM 765 O O . GLU A 1 101 ? -6.989 16.126 16.565 1.00 33.59 101 GLU A O 1
ATOM 770 N N . ASN A 1 102 ? -7.789 15.453 14.583 1.00 43.44 102 ASN A N 1
ATOM 771 C CA . ASN A 1 102 ? -7.929 14.029 14.872 1.00 43.44 102 ASN A CA 1
ATOM 772 C C . ASN A 1 102 ? -7.086 13.058 13.999 1.00 43.44 102 ASN A C 1
ATOM 774 O O . ASN A 1 102 ? -7.354 11.855 14.038 1.00 43.44 102 ASN A O 1
ATOM 778 N N . CYS A 1 103 ? -6.099 13.509 13.213 1.00 43.16 103 CYS A N 1
ATOM 779 C CA . CYS A 1 103 ? -5.213 12.609 12.447 1.00 43.16 103 CYS A CA 1
ATOM 780 C C . CYS A 1 103 ? -3.926 12.290 13.223 1.00 43.16 103 CYS A C 1
ATOM 782 O O . CYS A 1 103 ? -3.088 13.165 13.420 1.00 43.16 103 CYS A O 1
ATOM 784 N N . VAL A 1 104 ? -3.727 11.033 13.634 1.00 51.69 104 VAL A N 1
ATOM 785 C CA . VAL A 1 104 ? -2.527 10.617 14.385 1.00 51.69 104 VAL A CA 1
ATOM 786 C C . VAL A 1 104 ? -1.606 9.776 13.503 1.00 51.69 104 VAL A C 1
ATOM 788 O O . VAL A 1 104 ? -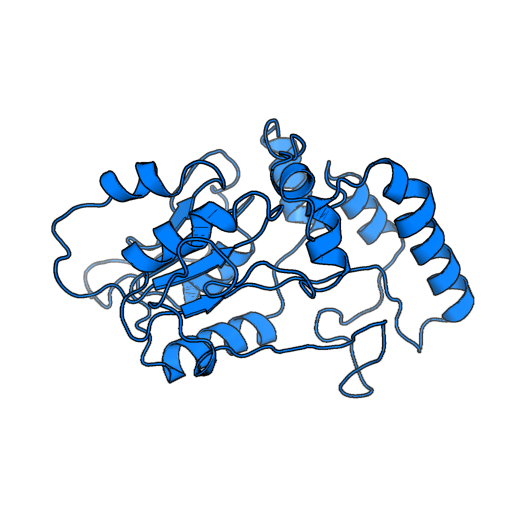1.983 8.705 13.030 1.00 51.69 104 VAL A O 1
ATOM 791 N N . SER A 1 105 ? -0.370 10.244 13.342 1.00 50.56 105 SER A N 1
ATOM 792 C CA . SER A 1 105 ? 0.711 9.536 12.652 1.00 50.56 105 SER A CA 1
ATOM 793 C C . SER A 1 105 ? 1.637 8.890 13.679 1.00 50.56 105 SER A C 1
ATOM 795 O O . SER A 1 105 ? 2.223 9.589 14.509 1.00 50.56 105 SER A O 1
ATOM 797 N N . VAL A 1 106 ? 1.775 7.561 13.649 1.00 53.53 106 VAL A N 1
ATOM 798 C CA . VAL A 1 106 ? 2.615 6.819 14.610 1.00 53.53 106 VAL A CA 1
ATOM 799 C C . VAL A 1 106 ? 3.728 6.047 13.910 1.00 53.53 106 VAL A C 1
ATOM 801 O O . VAL A 1 106 ? 3.459 5.243 13.011 1.00 53.53 106 VAL A O 1
ATOM 804 N N . PRO A 1 107 ? 4.985 6.194 14.368 1.00 50.47 107 PRO A N 1
ATOM 805 C CA . PRO A 1 107 ? 6.046 5.267 14.014 1.00 50.47 107 PRO A CA 1
ATOM 806 C C . PRO A 1 107 ? 5.695 3.846 14.472 1.00 50.47 107 PRO A C 1
ATOM 808 O O . PRO A 1 107 ? 5.233 3.645 15.598 1.00 50.47 107 PRO A O 1
ATOM 811 N N . SER A 1 108 ? 5.985 2.865 13.613 1.00 48.69 108 SER A N 1
ATOM 812 C CA . SER A 1 108 ? 5.698 1.432 13.794 1.00 48.69 108 SER A CA 1
ATOM 813 C C . SER A 1 108 ? 5.933 0.893 15.231 1.00 48.69 108 SER A C 1
ATOM 815 O O . SER A 1 108 ? 5.027 0.271 15.771 1.00 48.69 108 SER A O 1
ATOM 817 N N . PRO A 1 109 ? 7.028 1.204 15.962 1.00 40.81 109 PRO A N 1
ATOM 818 C CA . PRO A 1 109 ? 7.267 0.616 17.291 1.00 40.81 109 PRO A CA 1
ATOM 819 C C . PRO A 1 109 ? 6.503 1.252 18.471 1.00 40.81 109 PRO A C 1
ATOM 821 O O . PRO A 1 109 ? 6.720 0.841 19.609 1.00 40.81 109 PRO A O 1
ATOM 824 N N . ARG A 1 110 ? 5.697 2.307 18.268 1.00 50.44 110 ARG A N 1
ATOM 825 C CA . ARG A 1 110 ? 5.172 3.151 19.371 1.00 50.44 110 ARG A CA 1
ATOM 826 C C . ARG A 1 110 ? 3.653 3.168 19.529 1.00 50.44 110 ARG A C 1
ATOM 828 O O . ARG A 1 110 ? 3.139 3.971 20.303 1.00 50.44 110 ARG A O 1
ATOM 835 N N . MET A 1 111 ? 2.939 2.260 18.863 1.00 49.28 111 MET A N 1
ATOM 836 C CA . MET A 1 111 ? 1.472 2.251 18.859 1.00 49.28 111 MET A CA 1
ATOM 837 C C . MET A 1 111 ? 0.853 2.352 20.265 1.00 49.28 111 MET A C 1
ATOM 839 O O . MET A 1 111 ? 0.004 3.207 20.482 1.00 49.28 111 MET A O 1
ATOM 843 N N . ALA A 1 112 ? 1.312 1.565 21.243 1.00 40.47 112 ALA A N 1
ATOM 844 C CA . ALA A 1 112 ? 0.686 1.518 22.568 1.00 40.47 112 ALA A CA 1
ATOM 845 C C . ALA A 1 112 ? 0.890 2.786 23.432 1.00 40.47 112 ALA A C 1
ATOM 847 O O . ALA A 1 112 ? 0.006 3.158 24.204 1.00 40.47 112 ALA A O 1
ATOM 848 N N . SER A 1 113 ? 2.040 3.465 23.328 1.00 45.75 113 SER A N 1
ATOM 849 C CA . SER A 1 113 ? 2.391 4.588 24.218 1.00 45.75 113 SER A CA 1
ATOM 850 C C . SER A 1 113 ? 1.911 5.948 23.712 1.00 45.75 113 SER A C 1
ATOM 852 O O . SER A 1 113 ? 1.635 6.834 24.522 1.00 45.75 113 SER A O 1
ATOM 854 N N . THR A 1 114 ? 1.755 6.117 22.397 1.00 50.31 114 THR A N 1
ATOM 855 C CA . THR A 1 114 ? 1.253 7.369 21.810 1.00 50.31 114 THR A CA 1
ATOM 856 C C . THR A 1 114 ? -0.238 7.580 22.092 1.00 50.31 114 THR A C 1
ATOM 858 O O . THR A 1 114 ? -0.673 8.713 22.279 1.00 50.31 114 THR A O 1
ATOM 861 N N . TRP A 1 115 ? -1.022 6.506 22.221 1.00 48.84 115 TRP A N 1
ATOM 862 C CA . TRP A 1 115 ? -2.466 6.608 22.459 1.00 48.84 115 TRP A CA 1
ATOM 863 C C . TRP A 1 115 ? -2.860 6.921 23.902 1.00 48.84 115 TRP A C 1
ATOM 865 O O . TRP A 1 115 ? -3.873 7.583 24.110 1.00 48.84 115 TRP A O 1
ATOM 875 N N . GLN A 1 116 ? -2.055 6.537 24.898 1.00 43.06 116 GLN A N 1
ATOM 876 C CA . GLN A 1 116 ? -2.294 6.941 26.293 1.00 43.06 116 GLN A CA 1
ATOM 877 C C . GLN A 1 116 ? -2.214 8.465 26.493 1.00 43.06 116 GLN A C 1
ATOM 879 O O . GLN A 1 116 ? -2.708 8.976 27.493 1.00 43.06 116 GLN A O 1
ATOM 884 N N . GLN A 1 117 ? -1.602 9.183 25.547 1.00 41.09 117 GLN A N 1
ATOM 885 C CA . GLN A 1 117 ? -1.443 10.637 25.575 1.00 41.09 117 GLN A CA 1
ATOM 886 C C . GLN A 1 117 ? -2.527 11.374 24.772 1.00 41.09 117 GLN A C 1
ATOM 888 O O . GLN A 1 117 ? -2.603 12.599 24.843 1.00 41.09 117 GLN A O 1
ATOM 893 N N . ALA A 1 118 ? -3.378 10.659 24.024 1.00 42.41 118 ALA A N 1
ATOM 894 C CA . ALA A 1 118 ? -4.511 11.272 23.343 1.00 42.41 118 ALA A CA 1
ATOM 895 C C . ALA A 1 118 ? -5.574 11.678 24.385 1.00 42.41 118 ALA A C 1
ATOM 897 O O . ALA A 1 118 ? -5.888 10.879 25.271 1.00 42.41 118 ALA A O 1
ATOM 898 N N . PRO A 1 119 ? -6.131 12.904 24.322 1.00 37.91 119 PRO A N 1
ATOM 899 C CA . PRO A 1 119 ? -6.991 13.431 25.375 1.00 37.91 119 PRO A CA 1
ATOM 900 C C . PRO A 1 119 ? -8.187 12.511 25.665 1.00 37.91 119 PRO A C 1
ATOM 902 O O . PRO A 1 119 ? -9.023 12.221 24.804 1.00 37.91 119 PRO A O 1
ATOM 905 N N . SER A 1 120 ? -8.271 12.090 26.928 1.00 36.84 120 SER A N 1
ATOM 906 C CA . SER A 1 120 ? -9.228 11.138 27.511 1.00 36.84 120 SER A CA 1
ATOM 907 C C . SER A 1 120 ? -10.688 11.615 27.527 1.00 36.84 120 SER A C 1
ATOM 909 O O . SER A 1 120 ? -11.581 10.884 27.955 1.00 36.84 120 SER A O 1
ATOM 911 N N . ASN A 1 121 ? -10.972 12.815 27.018 1.00 38.03 121 ASN A N 1
ATOM 912 C CA . ASN A 1 121 ? -12.302 13.426 27.077 1.00 38.03 121 ASN A CA 1
ATOM 913 C C . ASN A 1 121 ? -13.249 12.980 25.944 1.00 38.03 121 ASN A C 1
ATOM 915 O O . ASN A 1 121 ? -14.373 13.462 25.868 1.00 38.03 121 ASN A O 1
ATOM 919 N N . SER A 1 122 ? -12.851 12.047 25.073 1.00 42.88 122 SER A N 1
ATOM 920 C CA . SER A 1 122 ? -13.683 11.579 23.951 1.00 42.88 122 SER A CA 1
ATOM 921 C C . SER A 1 122 ? -14.332 10.219 24.221 1.00 42.88 122 SER A C 1
ATOM 923 O O . SER A 1 122 ? -14.077 9.229 23.544 1.00 42.88 122 SER A O 1
ATOM 925 N N . HIS A 1 123 ? -15.210 10.171 25.218 1.00 37.78 123 HIS A N 1
ATOM 926 C CA . HIS A 1 123 ? -15.906 8.949 25.626 1.00 37.78 123 HIS A CA 1
ATOM 927 C C . HIS A 1 123 ? -16.949 8.407 24.617 1.00 37.78 123 HIS A C 1
ATOM 929 O O . HIS A 1 123 ? -17.650 7.471 24.981 1.00 37.78 123 HIS A O 1
ATOM 935 N N . ASP A 1 124 ? -17.073 8.912 23.373 1.00 40.44 124 ASP A N 1
ATOM 936 C CA . ASP A 1 124 ? -18.212 8.483 22.528 1.00 40.44 124 ASP A CA 1
ATOM 937 C C . ASP A 1 124 ? -18.076 8.441 20.982 1.00 40.44 124 ASP A C 1
ATOM 939 O O . ASP A 1 124 ? -18.975 7.927 20.329 1.00 40.44 124 ASP A O 1
ATOM 943 N N . ARG A 1 125 ? -17.034 8.943 20.293 1.00 40.03 125 ARG A N 1
ATOM 944 C CA . ARG A 1 125 ? -17.164 9.121 18.811 1.00 40.03 125 ARG A CA 1
ATOM 945 C C . ARG A 1 125 ? -15.897 8.960 17.970 1.00 40.03 125 ARG A C 1
ATOM 947 O O . ARG A 1 125 ? -15.538 9.870 17.240 1.00 40.03 125 ARG A O 1
ATOM 954 N N . ARG A 1 126 ? -15.197 7.823 18.026 1.00 50.69 126 ARG A N 1
ATOM 955 C CA . ARG A 1 126 ? -14.046 7.603 17.120 1.00 50.69 126 ARG A CA 1
ATOM 956 C C . ARG A 1 126 ? -14.095 6.222 16.473 1.00 50.69 126 ARG A C 1
ATOM 958 O O . ARG A 1 126 ? -13.535 5.261 16.989 1.00 50.69 126 ARG A O 1
ATOM 965 N N . ARG A 1 127 ? -14.803 6.109 15.344 1.00 53.97 127 ARG A N 1
ATOM 966 C CA . ARG A 1 127 ? -14.573 5.018 14.381 1.00 53.97 127 ARG A CA 1
ATOM 967 C C . ARG A 1 127 ? -13.280 5.379 13.650 1.00 53.97 127 ARG A C 1
ATOM 969 O O . ARG A 1 127 ? -13.166 6.489 13.154 1.00 53.97 127 ARG A O 1
ATOM 976 N N . CYS A 1 128 ? -12.295 4.491 13.682 1.00 59.66 128 CYS A N 1
ATOM 977 C CA . CYS A 1 128 ? -10.947 4.778 13.198 1.00 59.66 128 CYS A CA 1
ATOM 978 C C . CYS A 1 128 ? -10.700 4.041 11.879 1.00 59.66 128 CYS A C 1
ATOM 980 O O . CYS A 1 128 ? -11.111 2.883 11.757 1.00 59.66 128 CYS A O 1
ATOM 982 N N . LEU A 1 129 ? -10.043 4.701 10.924 1.00 56.94 129 LEU A N 1
ATOM 983 C CA . LEU A 1 129 ? -9.364 4.041 9.811 1.00 56.94 129 LEU A CA 1
ATOM 984 C C . LEU A 1 129 ? -7.897 3.854 10.200 1.00 56.94 129 LEU A C 1
ATOM 986 O O . LEU A 1 129 ? -7.219 4.846 10.446 1.00 56.94 129 LEU A O 1
ATOM 990 N N . ILE A 1 130 ? -7.415 2.611 10.261 1.00 61.06 130 ILE A N 1
ATOM 991 C CA . ILE A 1 130 ? -5.992 2.321 10.484 1.00 61.06 130 ILE A CA 1
ATOM 992 C C . ILE A 1 130 ? -5.342 1.919 9.163 1.00 61.06 130 ILE A C 1
ATOM 994 O O . ILE A 1 130 ? -5.692 0.868 8.630 1.00 61.06 130 ILE A O 1
ATOM 998 N N . ARG A 1 131 ? -4.378 2.707 8.674 1.00 63.31 131 ARG A N 1
ATOM 999 C CA . ARG A 1 131 ? -3.418 2.262 7.650 1.00 63.31 131 ARG A CA 1
ATOM 1000 C C . ARG A 1 131 ? -2.215 1.624 8.326 1.00 63.31 131 ARG A C 1
ATOM 1002 O O . ARG A 1 131 ? -1.732 2.151 9.322 1.00 63.31 131 ARG A O 1
ATOM 1009 N N . VAL A 1 132 ? -1.695 0.546 7.750 1.00 57.66 132 VAL A N 1
ATOM 1010 C CA . VAL A 1 132 ? -0.367 0.024 8.092 1.00 57.66 132 VAL A CA 1
ATOM 1011 C C . VAL A 1 132 ? 0.495 -0.011 6.840 1.00 57.66 132 VAL A C 1
ATOM 1013 O O . VAL A 1 132 ? 0.113 -0.644 5.858 1.00 57.66 132 VAL A O 1
ATOM 1016 N N . SER A 1 133 ? 1.673 0.616 6.882 1.00 55.66 133 SER A N 1
ATOM 1017 C CA . SER A 1 133 ? 2.750 0.290 5.943 1.00 55.66 133 SER A CA 1
ATOM 1018 C C . SER A 1 133 ? 4.076 0.099 6.649 1.00 55.66 133 SER A C 1
ATOM 1020 O O . SER A 1 133 ? 4.469 0.911 7.484 1.00 55.66 133 SER A O 1
ATOM 1022 N N . GLY A 1 134 ? 4.777 -0.971 6.301 1.00 53.53 134 GLY A N 1
ATOM 1023 C CA . GLY A 1 134 ? 6.055 -1.312 6.904 1.00 53.53 134 GLY A CA 1
ATOM 1024 C C . GLY A 1 134 ? 6.222 -2.820 7.084 1.00 53.53 134 GLY A C 1
ATOM 1025 O O . GLY A 1 134 ? 5.255 -3.572 6.938 1.00 53.53 134 GLY A O 1
ATOM 1026 N N . PRO A 1 135 ? 7.445 -3.266 7.407 1.00 51.12 135 PRO A N 1
ATOM 1027 C CA . PRO A 1 135 ? 7.732 -4.672 7.600 1.00 51.12 135 PRO A CA 1
ATOM 1028 C C . PRO A 1 135 ? 6.937 -5.240 8.781 1.00 51.12 135 PRO A C 1
ATOM 1030 O O . PRO A 1 135 ? 6.918 -4.706 9.891 1.00 51.12 135 PRO A O 1
ATOM 1033 N N . LEU A 1 136 ? 6.279 -6.358 8.499 1.00 53.44 136 LEU A N 1
ATOM 1034 C CA . LEU A 1 136 ? 5.194 -6.994 9.249 1.00 53.44 136 LEU A CA 1
ATOM 1035 C C . LEU A 1 136 ? 5.552 -7.585 10.618 1.00 53.44 136 LEU A C 1
ATOM 1037 O O . LEU A 1 136 ? 4.710 -8.234 11.244 1.00 53.44 136 LEU A O 1
ATOM 1041 N N . ALA A 1 137 ? 6.772 -7.356 11.102 1.00 52.38 137 ALA A N 1
ATOM 1042 C CA . ALA A 1 137 ? 7.219 -7.829 12.409 1.00 52.38 137 ALA A CA 1
ATOM 1043 C C . ALA A 1 137 ? 6.327 -7.364 13.567 1.00 52.38 137 ALA A C 1
ATOM 1045 O O . ALA A 1 137 ? 6.333 -7.945 14.650 1.00 52.38 137 ALA A O 1
ATOM 1046 N N . LEU A 1 138 ? 5.513 -6.345 13.293 1.00 59.44 138 LEU A N 1
ATOM 1047 C CA . LEU A 1 138 ? 4.547 -5.748 14.188 1.00 59.44 138 LEU A CA 1
ATOM 1048 C C . LEU A 1 138 ? 3.185 -6.460 14.261 1.00 59.44 138 LEU A C 1
ATOM 1050 O O . LEU A 1 138 ? 2.414 -6.144 15.160 1.00 59.44 138 LEU A O 1
ATOM 1054 N N . MET A 1 139 ? 2.841 -7.386 13.354 1.00 65.94 139 MET A N 1
ATOM 1055 C CA . MET A 1 139 ? 1.443 -7.843 13.236 1.00 65.94 139 MET A CA 1
ATOM 1056 C C . MET A 1 139 ? 0.933 -8.648 14.433 1.00 65.94 139 MET A C 1
ATOM 1058 O O . MET A 1 139 ? -0.264 -8.634 14.708 1.00 65.94 139 MET A O 1
ATOM 1062 N N . LEU A 1 140 ? 1.831 -9.307 15.173 1.00 68.19 140 LEU A N 1
ATOM 1063 C CA . LEU A 1 140 ? 1.474 -10.045 16.390 1.00 68.19 140 LEU A CA 1
ATOM 1064 C C . LEU A 1 140 ? 0.877 -9.126 17.465 1.00 68.19 140 LEU A C 1
ATOM 1066 O O . LEU A 1 140 ? -0.094 -9.490 18.120 1.00 68.19 140 LEU A O 1
ATOM 1070 N N . GLU A 1 141 ? 1.444 -7.933 17.631 1.00 74.38 141 GLU A N 1
ATOM 1071 C CA . GLU A 1 141 ? 1.016 -6.962 18.647 1.00 74.38 141 GLU A CA 1
ATOM 1072 C C . GLU A 1 141 ? 0.034 -5.934 18.070 1.00 74.38 141 GLU A C 1
ATOM 1074 O O . GLU A 1 141 ? -0.842 -5.433 18.777 1.00 74.38 141 GLU A O 1
ATOM 1079 N N . PHE A 1 142 ? 0.129 -5.669 16.764 1.00 79.56 142 PHE A N 1
ATOM 1080 C CA . PHE A 1 142 ? -0.715 -4.730 16.037 1.00 79.56 142 PHE A CA 1
ATOM 1081 C C . PHE A 1 142 ? -2.201 -5.006 16.246 1.00 79.56 142 PHE A C 1
ATOM 1083 O O . PHE A 1 142 ? -2.938 -4.085 16.581 1.00 79.56 142 PHE A O 1
ATOM 1090 N N . TRP A 1 143 ? -2.652 -6.253 16.071 1.00 84.50 143 TRP A N 1
ATOM 1091 C CA . TRP A 1 143 ? -4.082 -6.564 16.143 1.00 84.50 143 TRP A CA 1
ATOM 1092 C C . TRP A 1 143 ? -4.664 -6.317 17.534 1.00 84.50 143 TRP A C 1
ATOM 1094 O O . TRP A 1 143 ? -5.783 -5.814 17.648 1.00 84.50 143 TRP A O 1
ATOM 1104 N N . ALA A 1 144 ? -3.893 -6.600 18.586 1.00 83.19 144 ALA A N 1
ATOM 1105 C CA . ALA A 1 144 ? -4.300 -6.331 19.960 1.00 83.19 144 ALA A CA 1
ATOM 1106 C C . ALA A 1 144 ? -4.426 -4.822 20.232 1.00 83.19 144 ALA A C 1
ATOM 1108 O O . ALA A 1 144 ? -5.363 -4.397 20.907 1.00 83.19 144 ALA A O 1
ATOM 1109 N N . GLU A 1 145 ? -3.528 -3.998 19.687 1.00 79.00 145 GLU A N 1
ATOM 1110 C CA . GLU A 1 145 ? -3.625 -2.536 19.792 1.00 79.00 145 GLU A CA 1
ATOM 1111 C C . GLU A 1 145 ? -4.742 -1.963 18.910 1.00 79.00 145 GLU A C 1
ATOM 1113 O O . GLU A 1 145 ? -5.523 -1.123 19.360 1.00 79.00 145 GLU A O 1
ATOM 1118 N N . ALA A 1 146 ? -4.885 -2.461 17.681 1.00 80.88 146 ALA A N 1
ATOM 1119 C CA . ALA A 1 146 ? -5.948 -2.072 16.763 1.00 80.88 146 ALA A CA 1
ATOM 1120 C C . ALA A 1 146 ? -7.330 -2.330 17.380 1.00 80.88 146 ALA A C 1
ATOM 1122 O O . ALA A 1 146 ? -8.199 -1.465 17.302 1.00 80.88 146 ALA A O 1
ATOM 1123 N N . ALA A 1 147 ? -7.520 -3.455 18.075 1.00 84.38 147 ALA A N 1
ATOM 1124 C CA . ALA A 1 147 ? -8.777 -3.787 18.748 1.00 84.38 147 ALA A CA 1
ATOM 1125 C C . ALA A 1 147 ? -9.166 -2.804 19.867 1.00 84.38 147 ALA A C 1
ATOM 1127 O O . ALA A 1 147 ? -10.349 -2.633 20.160 1.00 84.38 147 ALA A O 1
ATOM 1128 N N . LYS A 1 148 ? -8.198 -2.120 20.491 1.00 80.44 148 LYS A N 1
ATOM 1129 C CA . LYS A 1 148 ? -8.483 -1.095 21.514 1.00 80.44 148 LYS A CA 1
ATOM 1130 C C . LYS A 1 148 ? -9.033 0.189 20.884 1.00 80.44 148 LYS A C 1
ATOM 1132 O O . LYS A 1 148 ? -9.872 0.874 21.486 1.00 80.44 148 LYS A O 1
ATOM 1137 N N . VAL A 1 149 ? -8.562 0.507 19.677 1.00 75.12 149 VAL A N 1
ATOM 1138 C CA . VAL A 1 149 ? -8.798 1.786 18.992 1.00 75.12 149 VAL A CA 1
ATOM 1139 C C . VAL A 1 149 ? -9.977 1.710 18.024 1.00 75.12 149 VAL A C 1
ATOM 1141 O O . VAL A 1 149 ? -10.818 2.608 18.012 1.00 75.12 149 VAL A O 1
ATOM 1144 N N . VAL A 1 150 ? -10.077 0.644 17.230 1.00 80.44 150 VAL A N 1
ATOM 1145 C CA . VAL A 1 150 ? -11.136 0.496 16.230 1.00 80.44 150 VAL A CA 1
ATOM 1146 C C . VAL A 1 150 ? -12.439 0.109 16.920 1.00 80.44 150 VAL A C 1
ATOM 1148 O O . VAL A 1 150 ? -12.589 -0.981 17.463 1.00 80.44 150 VAL A O 1
ATOM 1151 N N . LYS A 1 151 ? -13.401 1.032 16.914 1.00 80.50 151 LYS A N 1
ATOM 1152 C CA . LYS A 1 151 ? -14.762 0.803 17.417 1.00 80.50 151 LYS A CA 1
ATOM 1153 C C . LYS A 1 151 ? -15.632 0.101 16.363 1.00 80.50 151 LYS A C 1
ATOM 1155 O O . LYS A 1 151 ? -15.295 0.169 15.180 1.00 80.50 151 LYS A O 1
ATOM 1160 N N . PRO A 1 152 ? -16.772 -0.511 16.746 1.00 83.88 152 PRO A N 1
ATOM 1161 C CA . PRO A 1 152 ? -17.694 -1.132 15.794 1.00 83.88 152 PRO A CA 1
ATOM 1162 C C . PRO A 1 152 ? -18.052 -0.203 14.625 1.00 83.88 152 PRO A C 1
ATOM 1164 O O . PRO A 1 152 ? -18.451 0.948 14.835 1.00 83.88 152 PRO A O 1
ATOM 1167 N N . GLY A 1 153 ? -17.896 -0.708 13.401 1.00 83.69 153 GLY A N 1
ATOM 1168 C CA . GLY A 1 153 ? -18.061 0.033 12.146 1.00 83.69 153 GLY A CA 1
ATOM 1169 C C . GLY A 1 153 ? -16.813 0.784 11.660 1.00 83.69 153 GLY A C 1
ATOM 1170 O O . GLY A 1 153 ? -16.841 1.332 10.564 1.00 83.69 153 GLY A O 1
ATOM 1171 N N . GLY A 1 154 ? -15.731 0.836 12.444 1.00 86.31 154 GLY A N 1
ATOM 1172 C CA . GLY A 1 154 ? -14.418 1.297 11.982 1.00 86.31 154 GLY A CA 1
ATOM 1173 C C . GLY A 1 154 ? -13.720 0.274 11.077 1.00 86.31 154 GLY A C 1
ATOM 1174 O O . GLY A 1 154 ? -14.208 -0.839 10.898 1.00 86.31 154 GLY A O 1
ATOM 1175 N N . THR A 1 155 ? -12.572 0.646 10.507 1.00 89.69 155 THR A N 1
ATOM 1176 C CA . THR A 1 155 ? -11.894 -0.154 9.474 1.00 89.69 155 THR A CA 1
ATOM 1177 C C . THR A 1 155 ? -10.394 -0.211 9.729 1.00 89.69 155 THR A C 1
ATOM 1179 O O . THR A 1 155 ? -9.759 0.801 10.012 1.00 89.69 155 THR A O 1
ATOM 1182 N N . VAL A 1 156 ? -9.799 -1.389 9.567 1.00 90.12 156 VAL A N 1
ATOM 1183 C CA . VAL A 1 156 ? -8.353 -1.517 9.358 1.00 90.12 156 VAL A CA 1
ATOM 1184 C C . VAL A 1 156 ? -8.143 -1.778 7.873 1.00 90.12 156 VAL A C 1
ATOM 1186 O O . VAL A 1 156 ? -8.705 -2.730 7.338 1.00 90.12 156 VAL A O 1
ATOM 1189 N N . ALA A 1 157 ? -7.365 -0.930 7.207 1.00 90.19 157 ALA A N 1
ATOM 1190 C CA . ALA A 1 157 ? -7.051 -1.054 5.792 1.00 90.19 157 ALA A CA 1
ATOM 1191 C C . ALA A 1 157 ? -5.544 -1.257 5.617 1.00 90.19 157 ALA A C 1
ATOM 1193 O O . ALA A 1 157 ? -4.731 -0.443 6.051 1.00 90.19 157 ALA A O 1
ATOM 1194 N N . LEU A 1 158 ? -5.174 -2.349 4.957 1.00 87.81 158 LEU A N 1
ATOM 1195 C CA . LEU A 1 158 ? -3.800 -2.633 4.562 1.00 87.81 158 LEU A CA 1
ATOM 1196 C C . LEU A 1 158 ? -3.764 -2.744 3.043 1.00 87.81 158 LEU A C 1
ATOM 1198 O O . LEU A 1 158 ? -4.640 -3.372 2.450 1.00 87.81 158 LEU A O 1
ATOM 1202 N N . TRP A 1 159 ? -2.762 -2.143 2.416 1.00 86.94 159 TRP A N 1
ATOM 1203 C CA . TRP A 1 159 ? -2.545 -2.268 0.981 1.00 86.94 159 TRP A CA 1
ATOM 1204 C C . TRP A 1 159 ? -1.061 -2.235 0.665 1.00 86.94 159 TRP A C 1
ATOM 1206 O O . TRP A 1 159 ? -0.260 -1.658 1.400 1.00 86.94 159 TRP A O 1
ATOM 1216 N N . THR A 1 160 ? -0.725 -2.852 -0.457 1.00 83.62 160 THR A N 1
ATOM 1217 C CA . THR A 1 160 ? 0.601 -2.819 -1.049 1.00 83.62 160 THR A CA 1
ATOM 1218 C C . THR A 1 160 ? 0.474 -2.767 -2.572 1.00 83.62 160 THR A C 1
ATOM 1220 O O . THR A 1 160 ? -0.538 -3.197 -3.131 1.00 83.62 160 THR A O 1
ATOM 1223 N N . SER A 1 161 ? 1.484 -2.198 -3.217 1.00 80.44 161 SER A N 1
ATOM 1224 C CA . SER A 1 161 ? 1.802 -2.400 -4.625 1.00 80.44 161 SER A CA 1
ATOM 1225 C C . SER A 1 161 ? 3.139 -3.118 -4.654 1.00 80.44 161 SER A C 1
ATOM 1227 O O . SER A 1 161 ? 4.035 -2.698 -3.937 1.00 80.44 161 SER A O 1
ATOM 1229 N N . ALA A 1 162 ? 3.283 -4.167 -5.450 1.00 76.25 162 ALA A N 1
ATOM 1230 C CA . ALA A 1 162 ? 4.476 -4.992 -5.410 1.00 76.25 162 ALA A CA 1
ATOM 1231 C C . ALA A 1 162 ? 5.012 -5.300 -6.798 1.00 76.25 162 ALA A C 1
ATOM 1233 O O . ALA A 1 162 ? 4.251 -5.425 -7.758 1.00 76.25 162 ALA A O 1
ATOM 1234 N N . SER A 1 163 ? 6.330 -5.493 -6.822 1.00 79.25 163 SER A N 1
ATOM 1235 C CA . SER A 1 163 ? 7.131 -5.925 -7.961 1.00 79.25 163 SER A CA 1
ATOM 1236 C C . SER A 1 163 ? 7.129 -5.013 -9.179 1.00 79.25 163 SER A C 1
ATOM 1238 O O . SER A 1 163 ? 6.276 -4.151 -9.388 1.00 79.25 163 SER A O 1
ATOM 1240 N N . PHE A 1 164 ? 8.157 -5.199 -9.999 1.00 81.56 164 PHE A N 1
ATOM 1241 C CA . PHE A 1 164 ? 8.329 -4.432 -11.222 1.00 81.56 164 PHE A CA 1
ATOM 1242 C C . PHE A 1 164 ? 7.724 -5.184 -12.399 1.00 81.56 164 PHE A C 1
ATOM 1244 O O . PHE A 1 164 ? 8.405 -5.965 -13.061 1.00 81.56 164 PHE A O 1
ATOM 1251 N N . PHE A 1 165 ? 6.447 -4.931 -12.671 1.00 87.56 165 PHE A N 1
ATOM 1252 C CA . PHE A 1 165 ? 5.794 -5.406 -13.887 1.00 87.56 165 PHE A CA 1
ATOM 1253 C C . PHE A 1 165 ? 5.736 -4.302 -14.938 1.00 87.56 165 PHE A C 1
ATOM 1255 O O . PHE A 1 165 ? 5.268 -3.196 -14.663 1.00 87.56 165 PHE A O 1
ATOM 1262 N N . CYS A 1 166 ? 6.199 -4.598 -16.152 1.00 88.06 166 CYS A N 1
ATOM 1263 C CA . CYS A 1 166 ? 5.964 -3.724 -17.296 1.00 88.06 166 CYS A CA 1
ATOM 1264 C C . CYS A 1 166 ? 4.635 -4.066 -17.974 1.00 88.06 166 CYS A C 1
ATOM 1266 O O . CYS A 1 166 ? 4.179 -5.210 -17.966 1.00 88.06 166 CYS A O 1
ATOM 1268 N N . HIS A 1 167 ? 4.030 -3.068 -18.612 1.00 89.00 167 HIS A N 1
ATOM 1269 C CA . HIS A 1 167 ? 2.799 -3.258 -19.361 1.00 89.00 167 HIS A CA 1
ATOM 1270 C C . HIS A 1 167 ? 3.020 -4.177 -20.578 1.00 89.00 167 HIS A C 1
ATOM 1272 O O . HIS A 1 167 ? 4.058 -4.130 -21.235 1.00 89.00 167 HIS A O 1
ATOM 1278 N N . SER A 1 168 ? 2.017 -4.980 -20.942 1.00 88.19 168 SER A N 1
ATOM 1279 C CA . SER A 1 168 ? 2.121 -5.915 -22.080 1.00 88.19 168 SER A CA 1
ATOM 1280 C C . SER A 1 168 ? 2.368 -5.225 -23.433 1.00 88.19 168 SER A C 1
ATOM 1282 O O . SER A 1 168 ? 2.963 -5.813 -24.333 1.00 88.19 168 SER A O 1
ATOM 1284 N N . ALA A 1 169 ? 1.950 -3.962 -23.566 1.00 89.06 169 ALA A N 1
ATOM 1285 C CA . ALA A 1 169 ? 2.202 -3.131 -24.745 1.00 89.06 169 ALA A CA 1
ATOM 1286 C C . ALA A 1 169 ? 3.617 -2.521 -24.798 1.00 89.06 169 ALA A C 1
ATOM 1288 O O . ALA A 1 169 ? 3.962 -1.892 -25.800 1.00 89.06 169 ALA A O 1
ATOM 1289 N N . THR A 1 1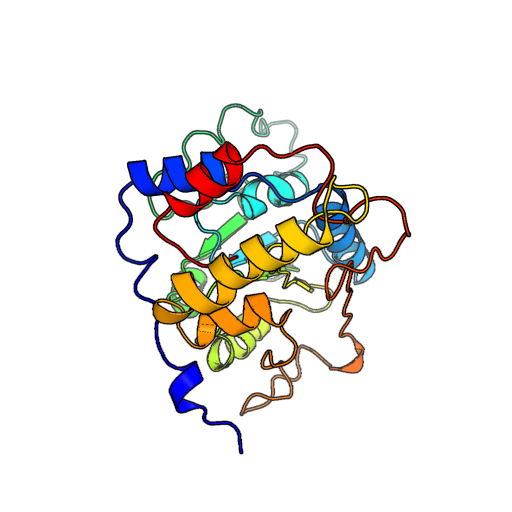70 ? 4.443 -2.679 -23.756 1.00 90.00 170 THR A N 1
ATOM 1290 C CA . THR A 1 170 ? 5.830 -2.200 -23.767 1.00 90.00 170 THR A CA 1
ATOM 1291 C C . THR A 1 170 ? 6.606 -2.881 -24.906 1.00 90.00 170 THR A C 1
ATOM 1293 O O . THR A 1 170 ? 6.574 -4.109 -25.031 1.00 90.00 170 THR A O 1
ATOM 1296 N N . PRO A 1 171 ? 7.336 -2.133 -25.755 1.00 91.31 171 PRO A N 1
ATOM 1297 C CA . PRO A 1 171 ? 8.175 -2.738 -26.783 1.00 91.31 171 PRO A CA 1
ATOM 1298 C C . PRO A 1 171 ? 9.182 -3.719 -26.171 1.00 91.31 171 PRO A C 1
ATOM 1300 O O . PRO A 1 171 ? 9.934 -3.360 -25.269 1.00 91.31 171 PRO A O 1
ATOM 1303 N N . ASN A 1 172 ? 9.207 -4.954 -26.678 1.00 94.44 172 ASN A N 1
ATOM 1304 C CA . ASN A 1 172 ? 9.989 -6.060 -26.111 1.00 94.44 172 ASN A CA 1
ATOM 1305 C C . ASN A 1 172 ? 9.645 -6.368 -24.637 1.00 94.44 172 ASN A C 1
ATOM 1307 O O . ASN A 1 172 ? 10.545 -6.705 -23.869 1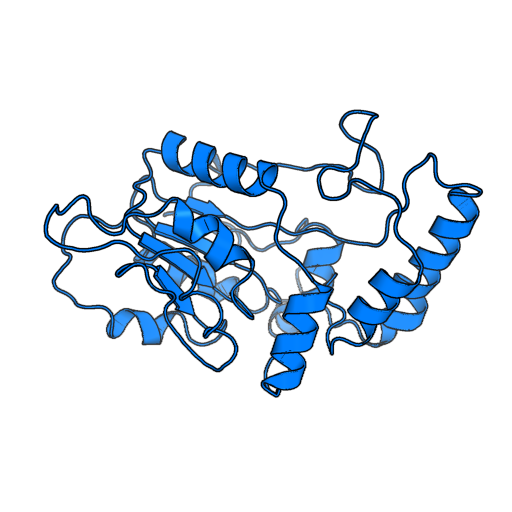.00 94.44 172 ASN A O 1
ATOM 1311 N N . ALA A 1 173 ? 8.365 -6.266 -24.246 1.00 91.88 173 ALA A N 1
ATOM 1312 C CA . ALA A 1 173 ? 7.886 -6.473 -22.874 1.00 91.88 173 ALA A CA 1
ATOM 1313 C C . ALA A 1 173 ? 8.486 -7.711 -22.190 1.00 91.88 173 ALA A C 1
ATOM 1315 O O . ALA A 1 173 ? 8.894 -7.625 -21.042 1.00 91.88 173 ALA A O 1
ATOM 1316 N N . GLU A 1 174 ? 8.618 -8.841 -22.891 1.00 94.25 174 GLU A N 1
ATOM 1317 C CA . GLU A 1 174 ? 9.217 -10.053 -22.314 1.00 94.25 174 GLU A CA 1
ATOM 1318 C C . GLU A 1 174 ? 10.676 -9.840 -21.863 1.00 94.25 174 GLU A C 1
ATOM 1320 O O . GLU A 1 174 ? 11.056 -10.226 -20.759 1.00 94.25 174 GLU A O 1
ATOM 1325 N N . GLU A 1 175 ? 11.497 -9.193 -22.691 1.00 95.69 175 GLU A N 1
ATOM 1326 C CA . GLU A 1 175 ? 12.903 -8.923 -22.372 1.00 95.69 175 GLU A CA 1
ATOM 1327 C C . GLU A 1 175 ? 13.044 -7.830 -21.308 1.00 95.69 175 GLU A C 1
ATOM 1329 O O . GLU A 1 175 ? 13.893 -7.931 -20.420 1.00 95.69 175 GLU A O 1
ATOM 1334 N N . VAL A 1 176 ? 12.175 -6.815 -21.348 1.00 92.88 176 VAL A N 1
ATOM 1335 C CA . VAL A 1 176 ? 12.095 -5.788 -20.299 1.00 92.88 176 VAL A CA 1
ATOM 1336 C C . VAL A 1 176 ? 11.727 -6.430 -18.962 1.00 92.88 176 VAL A C 1
ATOM 1338 O O . VAL A 1 176 ? 12.415 -6.205 -17.968 1.00 92.88 176 VAL A O 1
ATOM 1341 N N . GLN A 1 177 ? 10.714 -7.296 -18.940 1.00 93.31 177 GLN A N 1
ATOM 1342 C CA . GLN A 1 177 ? 10.274 -7.996 -17.738 1.00 93.31 177 GLN A CA 1
ATOM 1343 C C . GLN A 1 177 ? 11.382 -8.886 -17.159 1.00 93.31 177 GLN A C 1
ATOM 1345 O O . GLN A 1 177 ? 11.608 -8.881 -15.949 1.00 93.31 177 GLN A O 1
ATOM 1350 N N . LYS A 1 178 ? 12.135 -9.600 -18.010 1.00 94.81 178 LYS A N 1
ATOM 1351 C CA . LYS A 1 178 ? 13.313 -10.377 -17.580 1.00 94.81 178 LYS A CA 1
ATOM 1352 C C . LYS A 1 178 ? 14.366 -9.492 -16.912 1.00 94.81 178 LYS A C 1
ATOM 1354 O O . LYS A 1 178 ? 14.928 -9.883 -15.889 1.00 94.81 178 LYS A O 1
ATOM 1359 N N . ALA A 1 179 ? 14.638 -8.311 -17.465 1.00 93.12 179 ALA A N 1
ATOM 1360 C CA . ALA A 1 179 ? 15.593 -7.373 -16.882 1.00 93.12 179 ALA A CA 1
ATOM 1361 C C . ALA A 1 179 ? 15.116 -6.831 -15.522 1.00 93.12 179 ALA A C 1
ATOM 1363 O O . ALA A 1 179 ? 15.906 -6.788 -14.577 1.00 93.12 179 ALA A O 1
ATOM 1364 N N . LEU A 1 180 ? 13.830 -6.483 -15.407 1.00 90.19 180 LEU A N 1
ATOM 1365 C CA . LEU A 1 180 ? 13.214 -6.015 -14.162 1.00 90.19 180 LEU A CA 1
ATOM 1366 C C . LEU A 1 180 ? 13.247 -7.088 -13.065 1.00 90.19 180 LEU A C 1
ATOM 1368 O O . LEU A 1 180 ? 13.645 -6.801 -11.938 1.00 90.19 180 LEU A O 1
ATOM 1372 N N . PHE A 1 181 ? 12.933 -8.341 -13.397 1.00 91.69 181 PHE A N 1
ATOM 1373 C CA . PHE A 1 181 ? 13.021 -9.445 -12.440 1.00 91.69 181 PHE A CA 1
ATOM 1374 C C . PHE A 1 181 ? 14.446 -9.773 -12.027 1.00 91.69 181 PHE A C 1
ATOM 1376 O O . PHE A 1 181 ? 14.689 -10.018 -10.849 1.00 91.69 181 PHE A O 1
ATOM 1383 N N . ARG A 1 182 ? 15.408 -9.732 -12.951 1.00 92.56 182 ARG A N 1
ATOM 1384 C CA . ARG A 1 182 ? 16.821 -9.889 -12.591 1.00 92.56 182 ARG A CA 1
ATOM 1385 C C . ARG A 1 182 ? 17.264 -8.804 -11.607 1.00 92.56 182 ARG A C 1
ATOM 1387 O O . ARG A 1 182 ? 18.021 -9.078 -10.679 1.00 92.56 182 ARG A O 1
ATOM 1394 N N . LEU A 1 183 ? 16.804 -7.572 -11.805 1.00 88.56 183 LEU A N 1
ATOM 1395 C CA . LEU A 1 183 ? 17.076 -6.482 -10.879 1.00 88.56 183 LEU A CA 1
ATOM 1396 C C . LEU A 1 183 ? 16.448 -6.754 -9.501 1.00 88.56 183 LEU A C 1
ATOM 1398 O O . LEU A 1 183 ? 17.164 -6.748 -8.504 1.00 88.56 183 LEU A O 1
ATOM 1402 N N . GLU A 1 184 ? 15.148 -7.047 -9.441 1.00 87.12 184 GLU A N 1
ATOM 1403 C CA . GLU A 1 184 ? 14.416 -7.258 -8.184 1.00 87.12 184 GLU A CA 1
ATOM 1404 C C . GLU A 1 184 ? 14.889 -8.491 -7.405 1.00 87.12 184 GLU A C 1
ATOM 1406 O O . GLU A 1 184 ? 15.183 -8.406 -6.213 1.00 87.12 184 GLU A O 1
ATOM 1411 N N . LEU A 1 185 ? 14.962 -9.640 -8.079 1.00 88.06 185 LEU A N 1
ATOM 1412 C CA . LEU A 1 185 ? 15.137 -10.944 -7.445 1.00 88.06 185 LEU A CA 1
ATOM 1413 C C . LEU A 1 185 ? 16.610 -11.304 -7.247 1.00 88.06 185 LEU A C 1
ATOM 1415 O O . LEU A 1 185 ? 16.952 -11.876 -6.212 1.00 88.06 185 LEU A O 1
ATOM 1419 N N . ASP A 1 186 ? 17.484 -10.935 -8.189 1.00 90.50 186 ASP A N 1
ATOM 1420 C CA . ASP A 1 186 ? 18.898 -11.320 -8.124 1.00 90.50 186 ASP A CA 1
ATOM 1421 C C . ASP A 1 186 ? 19.759 -10.199 -7.540 1.00 90.50 186 ASP A C 1
ATOM 1423 O O . ASP A 1 186 ? 20.467 -10.401 -6.553 1.00 90.50 186 ASP A O 1
ATOM 1427 N N . ALA A 1 187 ? 19.724 -9.010 -8.151 1.00 88.94 187 ALA A N 1
ATOM 1428 C CA . ALA A 1 187 ? 20.616 -7.919 -7.762 1.00 88.94 187 ALA A CA 1
ATOM 1429 C C . ALA A 1 187 ? 20.223 -7.323 -6.405 1.00 88.94 187 ALA A C 1
ATOM 1431 O O . ALA A 1 187 ? 21.083 -7.095 -5.552 1.00 88.94 187 ALA A O 1
ATOM 1432 N N . LEU A 1 188 ? 18.926 -7.092 -6.201 1.00 84.50 188 LEU A N 1
ATOM 1433 C CA . LEU A 1 188 ? 18.411 -6.449 -4.998 1.00 84.50 188 LEU A CA 1
ATOM 1434 C C . LEU A 1 188 ? 17.949 -7.456 -3.935 1.00 84.50 188 LEU A C 1
ATOM 1436 O O . LEU A 1 188 ? 18.010 -7.153 -2.743 1.00 84.50 188 LEU A O 1
ATOM 1440 N N . GLY A 1 189 ? 17.585 -8.679 -4.335 1.00 84.31 189 GLY A N 1
ATOM 1441 C CA . GLY A 1 189 ? 17.149 -9.747 -3.428 1.00 84.31 189 GLY A CA 1
ATOM 1442 C C . GLY A 1 189 ? 18.177 -10.129 -2.354 1.00 84.31 189 GLY A C 1
ATOM 1443 O O . GLY A 1 189 ? 17.796 -10.578 -1.274 1.00 84.31 189 GLY A O 1
ATOM 1444 N N . LEU A 1 190 ? 19.471 -9.879 -2.590 1.00 84.88 190 LEU A N 1
ATOM 1445 C CA . LEU A 1 190 ? 20.545 -10.068 -1.600 1.00 84.88 190 LEU A CA 1
ATOM 1446 C C . LEU A 1 190 ? 20.438 -9.126 -0.388 1.00 84.88 190 LEU A C 1
ATOM 1448 O O . LEU A 1 190 ? 20.980 -9.429 0.675 1.00 84.88 190 LEU A O 1
ATOM 1452 N N . TYR A 1 191 ? 19.752 -7.994 -0.549 1.00 81.50 191 TYR A N 1
ATOM 1453 C CA . TYR A 1 191 ? 19.553 -6.974 0.482 1.00 81.50 191 TYR A CA 1
ATOM 1454 C C . TYR A 1 191 ? 18.144 -7.022 1.087 1.00 81.50 191 TYR A C 1
ATOM 1456 O O . TYR A 1 191 ? 17.830 -6.263 2.004 1.00 81.50 191 TYR A O 1
ATOM 1464 N N . GLU A 1 192 ? 17.284 -7.908 0.585 1.00 78.44 192 GLU A N 1
ATOM 1465 C CA . GLU A 1 192 ? 15.914 -8.047 1.049 1.00 78.44 192 GLU A CA 1
ATOM 1466 C C . GLU A 1 192 ? 15.848 -8.807 2.381 1.00 78.44 192 GLU A C 1
ATOM 1468 O O . GLU A 1 192 ? 16.355 -9.923 2.521 1.00 78.44 192 GLU A O 1
ATOM 1473 N N . LEU A 1 193 ? 15.153 -8.231 3.363 1.00 76.75 193 LEU A N 1
ATOM 1474 C CA . LEU A 1 193 ? 14.837 -8.913 4.615 1.00 76.75 193 LEU A CA 1
ATOM 1475 C C . LEU A 1 193 ? 13.513 -9.686 4.494 1.00 76.75 193 LEU A C 1
ATOM 1477 O O . LEU A 1 193 ? 12.609 -9.237 3.789 1.00 76.75 193 LEU A O 1
ATOM 1481 N N . PRO A 1 194 ? 13.327 -10.805 5.224 1.00 75.19 194 PRO A N 1
ATOM 1482 C CA . PRO A 1 194 ? 12.088 -11.585 5.166 1.00 75.19 194 PRO A CA 1
ATOM 1483 C C . PRO A 1 194 ? 10.794 -10.768 5.352 1.00 75.19 194 PRO A C 1
ATOM 1485 O O . PRO A 1 194 ? 9.844 -11.016 4.612 1.00 75.19 194 PRO A O 1
ATOM 1488 N N . PRO A 1 195 ? 10.728 -9.759 6.247 1.00 68.75 195 PRO A N 1
ATOM 1489 C CA . PRO A 1 195 ? 9.544 -8.909 6.369 1.00 68.75 195 PRO A CA 1
ATOM 1490 C C . PRO A 1 195 ? 9.198 -8.076 5.122 1.00 68.75 195 PRO A C 1
ATOM 1492 O O . PRO A 1 195 ? 8.037 -7.700 4.966 1.00 68.75 195 PRO A O 1
ATOM 1495 N N . ASN A 1 196 ? 10.167 -7.809 4.240 1.00 71.38 196 ASN A N 1
ATOM 1496 C CA . ASN A 1 196 ? 9.977 -7.028 3.011 1.00 71.38 196 ASN A CA 1
ATOM 1497 C C . ASN A 1 196 ? 9.309 -7.882 1.916 1.00 71.38 196 ASN A C 1
ATOM 1499 O O . ASN A 1 196 ? 8.514 -7.369 1.129 1.00 71.38 196 ASN A O 1
ATOM 1503 N N . ARG A 1 197 ? 9.499 -9.211 1.969 1.00 77.12 197 ARG A N 1
ATOM 1504 C CA . ARG A 1 197 ? 8.875 -10.187 1.054 1.00 77.12 197 ARG A CA 1
ATOM 1505 C C . ARG A 1 197 ? 7.361 -10.200 1.121 1.00 77.12 197 ARG A C 1
ATOM 1507 O O . ARG A 1 197 ? 6.704 -10.512 0.143 1.00 77.12 197 ARG A O 1
ATOM 1514 N N . LEU A 1 198 ? 6.798 -9.867 2.280 1.00 78.25 198 LEU A N 1
ATOM 1515 C CA . LEU A 1 198 ? 5.352 -9.891 2.469 1.00 78.25 198 LEU A CA 1
ATOM 1516 C C . LEU A 1 198 ? 4.651 -8.849 1.600 1.00 78.25 198 LEU A C 1
ATOM 1518 O O . LEU A 1 198 ? 3.549 -9.120 1.143 1.00 78.25 198 LEU A O 1
ATOM 1522 N N . SER A 1 199 ? 5.287 -7.696 1.361 1.00 77.56 199 SER A N 1
ATOM 1523 C CA . SER A 1 199 ? 4.807 -6.721 0.377 1.00 77.56 199 SER A CA 1
ATOM 1524 C C . SER A 1 199 ? 4.817 -7.349 -1.013 1.00 77.56 199 SER A C 1
ATOM 1526 O O . SER A 1 199 ? 3.774 -7.410 -1.659 1.00 77.56 199 SER A O 1
ATOM 1528 N N . ARG A 1 200 ? 5.973 -7.910 -1.404 1.00 80.44 200 ARG A N 1
ATOM 1529 C CA . ARG A 1 200 ? 6.206 -8.522 -2.717 1.00 80.44 200 ARG A CA 1
ATOM 1530 C C . ARG A 1 200 ? 5.209 -9.633 -3.048 1.00 80.44 200 ARG A C 1
ATOM 1532 O O . ARG A 1 200 ? 4.620 -9.638 -4.119 1.00 80.44 200 ARG A O 1
ATOM 1539 N N . ASP A 1 201 ? 4.953 -10.515 -2.090 1.00 83.94 201 ASP A N 1
ATOM 1540 C CA . ASP A 1 201 ? 4.007 -11.626 -2.225 1.00 83.94 201 ASP A CA 1
ATOM 1541 C C . ASP A 1 201 ? 2.553 -11.172 -1.957 1.00 83.94 201 ASP A C 1
ATOM 1543 O O . ASP A 1 201 ? 1.718 -11.950 -1.495 1.00 83.94 201 ASP A O 1
ATOM 1547 N N . MET A 1 202 ? 2.251 -9.883 -2.157 1.00 85.94 202 MET A N 1
ATOM 1548 C CA . MET A 1 202 ? 0.929 -9.263 -2.016 1.00 85.94 202 MET A CA 1
ATOM 1549 C C . MET A 1 202 ? 0.204 -9.612 -0.706 1.00 85.94 202 MET A C 1
ATOM 1551 O O . MET A 1 202 ? -1.016 -9.783 -0.673 1.00 85.94 202 MET A O 1
ATOM 1555 N N . TYR A 1 203 ? 0.928 -9.726 0.406 1.00 86.50 203 TYR A N 1
ATOM 1556 C CA . TYR A 1 203 ? 0.377 -10.086 1.715 1.00 86.50 203 TYR A CA 1
ATOM 1557 C C . TYR A 1 203 ? -0.311 -11.463 1.776 1.00 86.50 203 TYR A C 1
ATOM 1559 O O . TYR A 1 203 ? -1.152 -11.679 2.646 1.00 86.50 203 TYR A O 1
ATOM 1567 N N . ASP A 1 204 ? 0.056 -12.421 0.920 1.00 87.44 204 ASP A N 1
ATOM 1568 C CA . ASP A 1 204 ? -0.547 -13.767 0.907 1.00 87.44 204 ASP A CA 1
ATOM 1569 C C . ASP A 1 204 ? -0.388 -14.510 2.246 1.00 87.44 204 ASP A C 1
ATOM 1571 O O . ASP A 1 204 ? -1.255 -15.279 2.658 1.00 87.44 204 ASP A O 1
ATOM 1575 N N . ASN A 1 205 ? 0.706 -14.236 2.963 1.00 84.56 205 ASN A N 1
ATOM 1576 C CA . ASN A 1 205 ? 1.027 -14.847 4.257 1.00 84.56 205 ASN A CA 1
ATOM 1577 C C . ASN A 1 205 ? 0.940 -13.861 5.437 1.00 84.56 205 ASN A C 1
ATOM 1579 O O . ASN A 1 205 ? 1.559 -14.084 6.482 1.00 84.56 205 ASN A O 1
ATOM 1583 N N . LEU A 1 206 ? 0.203 -12.758 5.274 1.00 85.06 206 LEU A N 1
ATOM 1584 C CA . LEU A 1 206 ? -0.033 -11.776 6.332 1.00 85.06 206 LEU A CA 1
ATOM 1585 C C . LEU A 1 206 ? -0.733 -12.441 7.527 1.00 85.06 206 LEU A C 1
ATOM 1587 O O . LEU A 1 206 ? -1.736 -13.129 7.356 1.00 85.06 206 LEU A O 1
ATOM 1591 N N . LEU A 1 207 ? -0.218 -12.233 8.744 1.00 86.06 207 LEU A N 1
ATOM 1592 C CA . LEU A 1 207 ? -0.899 -12.708 9.951 1.00 86.06 207 LEU A CA 1
ATOM 1593 C C . LEU A 1 207 ? -2.177 -11.900 10.170 1.00 86.06 207 LEU A C 1
ATOM 1595 O O . LEU A 1 207 ? -2.111 -10.685 10.366 1.00 86.06 207 LEU A O 1
ATOM 1599 N N . MET A 1 208 ? -3.316 -12.584 10.176 1.00 89.94 208 MET A N 1
ATOM 1600 C CA . MET A 1 208 ? -4.633 -11.990 10.386 1.00 89.94 208 MET A CA 1
ATOM 1601 C C . MET A 1 208 ? -5.043 -12.023 11.871 1.00 89.94 208 MET A C 1
ATOM 1603 O O . MET A 1 208 ? -4.438 -12.756 12.657 1.00 89.94 208 MET A O 1
ATOM 1607 N N . PRO A 1 209 ? -6.083 -11.271 12.287 1.00 90.75 209 PRO A N 1
ATOM 1608 C CA . PRO A 1 209 ? -6.530 -11.207 13.685 1.00 90.75 209 PRO A CA 1
ATOM 1609 C C . PRO A 1 209 ? -6.853 -12.572 14.307 1.00 90.75 209 PRO A C 1
ATOM 1611 O O . PRO A 1 209 ? -6.697 -12.764 15.509 1.00 90.75 209 PRO A O 1
ATOM 1614 N N . TRP A 1 210 ? -7.306 -13.524 13.492 1.00 93.25 210 TRP A N 1
ATOM 1615 C CA . TRP A 1 210 ? -7.647 -14.886 13.910 1.00 93.25 210 TRP A CA 1
ATOM 1616 C C . TRP A 1 210 ? -6.465 -15.866 13.857 1.00 93.25 210 TRP A C 1
ATOM 1618 O O . TRP A 1 210 ? -6.594 -16.980 14.355 1.00 93.25 210 TRP A O 1
ATOM 1628 N N . ASP A 1 211 ? -5.329 -15.471 13.274 1.00 89.88 211 ASP A N 1
ATOM 1629 C CA . ASP A 1 211 ? -4.117 -16.298 13.197 1.00 89.88 211 ASP A CA 1
ATOM 1630 C C . ASP A 1 211 ? -3.130 -16.026 14.347 1.00 89.88 211 ASP A C 1
ATOM 1632 O O . ASP A 1 211 ? -2.162 -16.772 14.517 1.00 89.88 211 ASP A O 1
ATOM 1636 N N . VAL A 1 212 ? -3.316 -14.928 15.090 1.00 87.25 212 VAL A N 1
ATOM 1637 C CA . VAL A 1 212 ? -2.454 -14.545 16.220 1.00 87.25 212 VAL A CA 1
ATOM 1638 C C . VAL A 1 212 ? -2.915 -15.191 17.527 1.00 87.25 212 VAL A C 1
ATOM 1640 O O . VAL A 1 212 ? -4.073 -15.572 17.661 1.00 87.25 212 VAL A O 1
ATOM 1643 N N . GLU A 1 213 ? -2.011 -15.297 18.504 1.00 85.19 213 GLU A N 1
ATOM 1644 C CA . GLU A 1 213 ? -2.300 -15.856 19.830 1.00 85.19 213 GLU A CA 1
ATOM 1645 C C . GLU A 1 213 ? -2.068 -14.790 20.923 1.00 85.19 213 GLU A C 1
ATOM 1647 O O . GLU A 1 213 ? -0.937 -14.306 21.053 1.00 85.19 213 GLU A O 1
ATOM 1652 N N . PRO A 1 214 ? -3.092 -14.427 21.723 1.00 88.94 214 PRO A N 1
ATOM 1653 C CA . PRO A 1 214 ? -4.486 -14.860 21.597 1.00 88.94 214 PRO A CA 1
ATOM 1654 C C . PRO A 1 214 ? -5.178 -14.238 20.377 1.00 88.94 214 PRO A C 1
ATOM 1656 O O . PRO A 1 214 ? -4.896 -13.097 20.007 1.00 88.94 214 PRO A O 1
ATOM 1659 N N . ALA A 1 215 ? -6.120 -14.977 19.787 1.00 91.06 215 ALA A N 1
ATOM 1660 C CA . ALA A 1 215 ? -6.902 -14.493 18.653 1.00 91.06 215 ALA A CA 1
ATOM 1661 C C . ALA A 1 215 ? -7.716 -13.243 19.026 1.00 91.06 215 ALA A C 1
ATOM 1663 O O . ALA A 1 215 ? -8.308 -13.150 20.106 1.00 91.06 215 ALA A O 1
ATOM 1664 N N . VAL A 1 216 ? -7.781 -12.283 18.105 1.00 90.00 216 VAL A N 1
ATOM 1665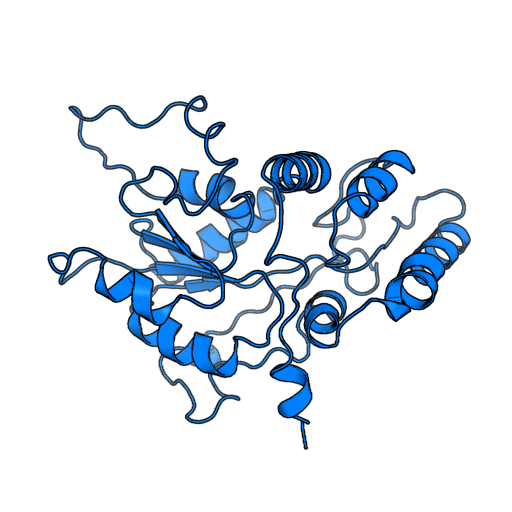 C CA . VAL A 1 216 ? -8.450 -10.994 18.298 1.00 90.00 216 VAL A CA 1
ATOM 1666 C C . VAL A 1 216 ? -9.835 -11.028 17.654 1.00 90.00 216 VAL A C 1
ATOM 1668 O O . VAL A 1 216 ? -9.988 -10.871 16.446 1.00 90.00 216 VAL A O 1
ATOM 1671 N N . SER A 1 217 ? -10.872 -11.202 18.476 1.00 90.56 217 SER A N 1
ATOM 1672 C CA . SER A 1 217 ? -12.261 -11.376 18.019 1.00 90.56 217 SER A CA 1
ATOM 1673 C C . SER A 1 217 ? -12.962 -10.095 17.552 1.00 90.56 217 SER A C 1
ATOM 1675 O O . SER A 1 217 ? -14.012 -10.179 16.920 1.00 90.56 217 SER A O 1
ATOM 1677 N N . CYS A 1 218 ? -12.398 -8.911 17.824 1.00 87.94 218 CYS A N 1
ATOM 1678 C CA . CYS A 1 218 ? -12.954 -7.621 17.389 1.00 87.94 218 CYS A CA 1
ATOM 1679 C C . CYS A 1 218 ? -12.969 -7.440 15.861 1.00 87.94 218 CYS A C 1
ATOM 1681 O O . CYS A 1 218 ? -13.654 -6.548 15.368 1.00 87.94 218 CYS A O 1
ATOM 1683 N N . PHE A 1 219 ? -12.225 -8.274 15.132 1.00 89.94 219 PHE A N 1
ATOM 1684 C CA . PHE A 1 219 ? -12.151 -8.283 13.675 1.00 89.94 219 PHE A CA 1
ATOM 1685 C C . PHE A 1 219 ? -12.542 -9.679 13.166 1.00 89.94 219 PHE A C 1
ATOM 1687 O O . PHE A 1 219 ? -11.673 -10.539 12.988 1.00 89.94 219 PHE A O 1
ATOM 1694 N N . PRO A 1 220 ? -13.844 -9.958 12.994 1.00 91.12 220 PRO A N 1
ATOM 1695 C CA . PRO A 1 220 ? -14.298 -11.279 12.587 1.00 91.12 220 PRO A CA 1
ATOM 1696 C C . PRO A 1 220 ? -13.882 -11.579 11.144 1.00 91.12 220 PRO A C 1
ATOM 1698 O O . PRO A 1 220 ? -13.944 -10.723 10.264 1.00 91.12 220 PRO A O 1
ATOM 1701 N N . GLN A 1 221 ? -13.521 -12.836 10.880 1.00 94.25 221 GLN A N 1
ATOM 1702 C CA . GLN A 1 221 ? -13.105 -13.282 9.547 1.00 94.25 221 GLN A CA 1
ATOM 1703 C C . GLN A 1 221 ? -14.185 -13.079 8.474 1.00 94.25 221 GLN A C 1
ATOM 1705 O O . GLN A 1 221 ? -13.854 -12.855 7.316 1.00 94.25 221 GLN A O 1
ATOM 1710 N N . GLY A 1 222 ? -15.467 -13.121 8.853 1.00 94.00 222 GLY A N 1
ATOM 1711 C CA . GLY A 1 222 ? -16.585 -12.897 7.931 1.00 94.00 222 GLY A CA 1
ATOM 1712 C C . GLY A 1 222 ? -16.676 -11.473 7.368 1.00 94.00 222 GLY A C 1
ATOM 1713 O O . GLY A 1 222 ? -17.252 -11.299 6.299 1.00 94.00 222 GLY A O 1
ATOM 1714 N N . ASP A 1 223 ? -16.074 -10.488 8.042 1.00 91.38 223 ASP A N 1
ATOM 1715 C CA . ASP A 1 223 ? -16.073 -9.084 7.605 1.00 91.38 223 ASP A CA 1
ATOM 1716 C C . ASP A 1 223 ? -14.828 -8.741 6.767 1.00 91.38 223 ASP A C 1
ATOM 1718 O O . ASP A 1 223 ? -14.695 -7.628 6.255 1.00 91.38 223 ASP A O 1
ATOM 1722 N N . PHE A 1 224 ? -13.890 -9.684 6.624 1.00 93.94 224 PHE A N 1
ATOM 1723 C CA . PHE A 1 224 ? -12.671 -9.475 5.858 1.00 93.94 224 PHE A CA 1
ATOM 1724 C C . PHE A 1 224 ? -12.965 -9.395 4.361 1.00 93.94 224 PHE A C 1
ATOM 1726 O O . PHE A 1 224 ? -13.553 -10.299 3.766 1.00 93.94 224 PHE A O 1
ATOM 1733 N N . VAL A 1 225 ? -12.470 -8.328 3.738 1.00 94.56 225 VAL A N 1
ATOM 1734 C CA . VAL A 1 225 ? -12.525 -8.136 2.292 1.00 94.56 225 VAL A CA 1
ATOM 1735 C C . VAL A 1 225 ? -11.107 -8.000 1.764 1.00 94.56 225 VAL A C 1
ATOM 1737 O O . VAL A 1 225 ? -10.327 -7.179 2.245 1.00 94.56 225 VAL A O 1
ATOM 1740 N N . ARG A 1 226 ? -10.790 -8.794 0.740 1.00 93.38 226 ARG A N 1
ATOM 1741 C CA . ARG A 1 226 ? -9.548 -8.690 -0.019 1.00 93.38 226 ARG A CA 1
ATOM 1742 C C . ARG A 1 226 ? -9.871 -8.245 -1.434 1.00 93.38 226 ARG A C 1
ATOM 17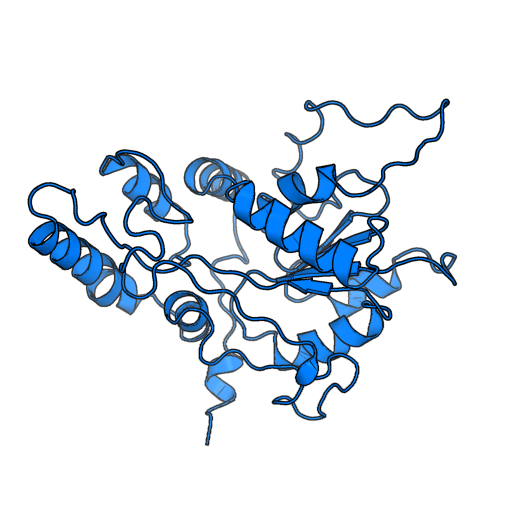44 O O . ARG A 1 226 ? -10.697 -8.856 -2.107 1.00 93.38 226 ARG A O 1
ATOM 1751 N N . HIS A 1 227 ? -9.192 -7.195 -1.869 1.00 92.69 227 HIS A N 1
ATOM 1752 C CA . HIS A 1 227 ? -9.186 -6.783 -3.259 1.00 92.69 227 HIS A CA 1
ATOM 1753 C C . HIS A 1 227 ? -7.796 -6.989 -3.837 1.00 92.69 227 HIS A C 1
ATOM 1755 O O . HIS A 1 227 ? -6.795 -6.752 -3.162 1.00 92.69 227 HIS A O 1
ATOM 1761 N N . GLU A 1 228 ? -7.757 -7.438 -5.081 1.00 91.62 228 GLU A N 1
ATOM 1762 C CA . GLU A 1 228 ? -6.533 -7.772 -5.781 1.00 91.62 228 GLU A CA 1
ATOM 1763 C C . GLU A 1 228 ? -6.653 -7.312 -7.225 1.00 91.62 228 GLU A C 1
ATOM 1765 O O . GLU A 1 228 ? -7.702 -7.490 -7.850 1.00 91.62 228 GLU A O 1
ATOM 1770 N N . TRP A 1 229 ? -5.584 -6.700 -7.721 1.00 90.94 229 TRP A N 1
ATOM 1771 C CA . TRP A 1 229 ? -5.474 -6.241 -9.095 1.00 90.94 229 TRP A CA 1
ATOM 1772 C C . TRP A 1 229 ? -4.096 -6.587 -9.624 1.00 90.94 229 TRP A C 1
ATOM 1774 O O . TRP A 1 229 ? -3.116 -6.557 -8.882 1.00 90.94 229 TRP A O 1
ATOM 1784 N N . ASP A 1 230 ? -4.066 -6.882 -10.914 1.00 90.31 230 ASP A N 1
ATOM 1785 C CA . ASP A 1 230 ? -2.872 -7.020 -11.745 1.00 90.31 230 ASP A CA 1
ATOM 1786 C C . ASP A 1 230 ? -1.814 -7.977 -11.197 1.00 90.31 230 ASP A C 1
ATOM 1788 O O . ASP A 1 230 ? -0.616 -7.802 -11.429 1.00 90.31 230 ASP A O 1
ATOM 1792 N N . ARG A 1 231 ? -2.266 -9.005 -10.465 1.00 89.50 231 ARG A N 1
ATOM 1793 C CA . ARG A 1 231 ? -1.389 -10.037 -9.920 1.00 89.50 231 ARG A CA 1
ATOM 1794 C C . ARG A 1 231 ? -0.563 -10.649 -11.047 1.00 89.50 231 ARG A C 1
ATOM 1796 O O . ARG A 1 231 ? -1.073 -10.920 -12.135 1.00 89.50 231 ARG A O 1
ATOM 1803 N N . ASP A 1 232 ? 0.719 -10.848 -10.761 1.00 87.81 232 ASP A N 1
ATOM 1804 C CA . ASP A 1 232 ? 1.698 -11.408 -11.691 1.00 87.81 232 ASP A CA 1
ATOM 1805 C C . ASP A 1 232 ? 1.801 -10.622 -13.018 1.00 87.81 232 ASP A C 1
ATOM 1807 O O . ASP A 1 232 ? 2.168 -11.173 -14.056 1.00 87.81 232 ASP A O 1
ATOM 1811 N N . GLY A 1 233 ? 1.455 -9.327 -12.999 1.00 86.19 233 GLY A N 1
ATOM 1812 C CA . GLY A 1 233 ? 1.449 -8.453 -14.174 1.00 86.19 233 GLY A CA 1
ATOM 1813 C C . GLY A 1 233 ? 0.261 -8.669 -15.116 1.00 86.19 233 GLY A C 1
ATOM 1814 O O . GLY A 1 233 ? 0.262 -8.151 -16.234 1.00 86.19 233 GLY A O 1
ATOM 1815 N N . VAL A 1 234 ? -0.755 -9.435 -14.703 1.00 89.62 234 VAL A N 1
ATOM 1816 C CA . VAL A 1 234 ? -1.919 -9.762 -15.536 1.00 89.62 234 VAL A CA 1
ATOM 1817 C C . VAL A 1 234 ? -3.044 -8.753 -15.320 1.00 89.62 234 VAL A C 1
ATOM 1819 O O . VAL A 1 234 ? -3.782 -8.825 -14.341 1.00 89.62 234 VAL A O 1
ATOM 1822 N N . LEU A 1 235 ? -3.215 -7.846 -16.281 1.00 89.12 235 LEU A N 1
ATOM 1823 C CA . LEU A 1 235 ? -4.179 -6.742 -16.224 1.00 89.12 235 LEU A CA 1
ATOM 1824 C C . LEU A 1 235 ? -5.610 -7.215 -15.935 1.00 89.12 235 LEU A C 1
ATOM 1826 O O . LEU A 1 235 ? -6.243 -7.886 -16.752 1.00 89.12 235 LEU A O 1
ATOM 1830 N N . THR A 1 236 ? -6.164 -6.795 -14.800 1.00 87.94 236 THR A N 1
ATOM 1831 C CA . THR A 1 236 ? -7.496 -7.225 -14.335 1.00 87.94 236 THR A CA 1
ATOM 1832 C C . THR A 1 236 ? -8.626 -6.699 -15.220 1.00 87.94 236 THR A C 1
ATOM 1834 O O . THR A 1 236 ? -9.653 -7.353 -15.386 1.00 87.94 236 THR A O 1
ATOM 1837 N N . ASN A 1 237 ? -8.449 -5.513 -15.800 1.00 85.38 237 ASN A N 1
ATOM 1838 C CA . ASN A 1 237 ? -9.392 -4.885 -16.729 1.00 85.38 237 ASN A CA 1
ATOM 1839 C C . ASN A 1 237 ? -9.013 -5.097 -18.210 1.00 85.38 237 ASN A C 1
ATOM 1841 O O . ASN A 1 237 ? -9.742 -4.624 -19.079 1.00 85.38 237 ASN A O 1
ATOM 1845 N N . GLY A 1 238 ? -7.878 -5.751 -18.498 1.00 79.56 238 GLY A N 1
ATOM 1846 C CA . GLY A 1 238 ? -7.308 -5.878 -19.845 1.00 79.56 238 GLY A CA 1
ATOM 1847 C C . GLY A 1 238 ? -6.844 -4.562 -20.493 1.00 79.56 238 GLY A C 1
ATOM 1848 O O . GLY A 1 238 ? -6.562 -4.561 -21.688 1.00 79.56 238 GLY A O 1
ATOM 1849 N N . GLY A 1 239 ? -6.819 -3.461 -19.737 1.00 81.12 239 GLY A N 1
ATOM 1850 C CA . GLY A 1 239 ? -6.500 -2.109 -20.196 1.00 81.12 239 GLY A CA 1
ATOM 1851 C C . GLY A 1 239 ? -5.239 -1.579 -19.528 1.00 81.12 239 GLY A C 1
ATOM 1852 O O . GLY A 1 239 ? -4.157 -1.817 -20.034 1.00 81.12 239 GLY A O 1
ATOM 1853 N N . ASP A 1 240 ? -5.387 -0.891 -18.397 1.00 79.69 240 ASP A N 1
ATOM 1854 C CA . ASP A 1 240 ? -4.281 -0.265 -17.661 1.00 79.69 240 ASP A CA 1
ATOM 1855 C C . ASP A 1 240 ? -4.103 -0.869 -16.264 1.00 79.69 240 ASP A C 1
ATOM 1857 O O . ASP A 1 240 ? -5.080 -1.305 -15.638 1.00 79.69 240 ASP A O 1
ATOM 1861 N N . CYS A 1 241 ? -2.867 -0.826 -15.753 1.00 80.75 241 CYS A N 1
ATOM 1862 C CA . CYS A 1 241 ? -2.543 -1.238 -14.391 1.00 80.75 241 CYS A CA 1
ATOM 1863 C C . CYS A 1 241 ? -3.260 -0.342 -13.365 1.00 80.75 241 CYS A C 1
ATOM 1865 O O . CYS A 1 241 ? -3.245 0.883 -13.442 1.00 80.75 241 CYS A O 1
ATOM 1867 N N . PHE A 1 242 ? -3.812 -0.929 -12.311 1.00 82.62 242 PHE A N 1
ATOM 1868 C CA . PHE A 1 242 ? -4.520 -0.239 -11.237 1.00 82.62 242 PHE A CA 1
ATOM 1869 C C . PHE A 1 242 ? -3.661 0.826 -10.542 1.00 82.62 242 PHE A C 1
ATOM 1871 O O . PHE A 1 242 ? -4.164 1.890 -10.173 1.00 82.62 242 PHE A O 1
ATOM 1878 N N . PHE A 1 243 ? -2.366 0.549 -10.371 1.00 75.00 243 PHE A N 1
ATOM 1879 C CA . PHE A 1 243 ? -1.401 1.479 -9.780 1.00 75.00 243 PHE A CA 1
ATOM 1880 C C . PHE A 1 243 ? -0.627 2.313 -10.813 1.00 75.00 243 PHE A C 1
ATOM 1882 O O . PHE A 1 243 ? 0.024 3.283 -10.423 1.00 75.00 243 PHE A O 1
ATOM 1889 N N . GLY A 1 244 ? -0.711 1.994 -12.109 1.00 67.88 244 GLY A N 1
ATOM 1890 C CA . GLY A 1 244 ? 0.161 2.552 -13.144 1.00 67.88 244 GLY A CA 1
ATOM 1891 C C . GLY A 1 244 ? -0.603 3.002 -14.385 1.00 67.88 244 GLY A C 1
ATOM 1892 O O . GLY A 1 244 ? -1.269 2.208 -15.032 1.00 67.88 244 GLY A O 1
ATOM 1893 N N . GLU A 1 245 ? -0.435 4.271 -14.740 1.00 61.03 245 GLU A N 1
ATOM 1894 C CA . GLU A 1 245 ? -0.846 4.823 -16.032 1.00 61.03 245 GLU A CA 1
ATOM 1895 C C . GLU A 1 245 ? 0.333 5.653 -16.547 1.00 61.03 245 GLU A C 1
ATOM 1897 O O . GLU A 1 245 ? 0.854 6.485 -15.797 1.00 61.03 245 GLU A O 1
ATOM 1902 N N . GLY A 1 246 ? 0.745 5.431 -17.797 1.00 68.38 246 GLY A N 1
ATOM 1903 C CA . GLY A 1 246 ? 1.761 6.235 -18.481 1.00 68.38 246 GLY A CA 1
ATOM 1904 C C . GLY A 1 246 ? 3.086 5.525 -18.770 1.00 68.38 246 GLY A C 1
ATOM 1905 O O . GLY A 1 246 ? 3.394 4.464 -18.228 1.00 68.38 246 GLY A O 1
ATOM 1906 N N . ASP A 1 247 ? 3.864 6.148 -19.654 1.00 73.56 247 ASP A N 1
ATOM 1907 C CA . ASP A 1 247 ? 5.217 5.719 -19.993 1.00 73.56 247 ASP A CA 1
ATOM 1908 C C . ASP A 1 247 ? 6.190 6.164 -18.899 1.00 73.56 247 ASP A C 1
ATOM 1910 O O . ASP A 1 247 ? 6.263 7.347 -18.563 1.00 73.56 247 ASP A O 1
ATOM 1914 N N . TYR A 1 248 ? 6.960 5.214 -18.375 1.00 74.94 248 TYR A N 1
ATOM 1915 C CA . TYR A 1 248 ? 8.046 5.474 -17.434 1.00 74.94 248 TYR A CA 1
ATOM 1916 C C . TYR A 1 248 ? 9.379 5.393 -18.168 1.00 74.94 248 TYR A C 1
ATOM 1918 O O . TYR A 1 248 ? 9.610 4.486 -18.974 1.00 74.94 248 TYR A O 1
ATOM 1926 N N . THR A 1 249 ? 10.280 6.327 -17.884 1.00 81.25 249 THR A N 1
ATOM 1927 C CA . THR A 1 249 ? 11.670 6.205 -18.316 1.00 81.25 249 THR A CA 1
ATOM 1928 C C . THR A 1 249 ? 12.459 5.378 -17.297 1.00 81.25 249 THR A C 1
ATOM 1930 O O . THR A 1 249 ? 11.944 4.955 -16.266 1.00 81.25 249 THR A O 1
ATOM 1933 N N . LEU A 1 250 ? 13.737 5.115 -17.573 1.00 81.00 250 LEU A N 1
ATOM 1934 C CA . LEU A 1 250 ? 14.614 4.473 -16.587 1.00 81.00 250 LEU A CA 1
ATOM 1935 C C . LEU A 1 250 ? 15.016 5.419 -15.440 1.00 81.00 250 LEU A C 1
ATOM 1937 O O . LEU A 1 250 ? 15.584 4.954 -14.456 1.00 81.00 250 LEU A O 1
ATOM 1941 N N . ARG A 1 251 ? 14.710 6.721 -15.539 1.00 82.31 251 ARG A N 1
ATOM 1942 C CA . ARG A 1 251 ? 15.046 7.706 -14.506 1.00 82.31 251 ARG A CA 1
ATOM 1943 C C . ARG A 1 251 ? 14.181 7.548 -13.260 1.00 82.31 251 ARG A C 1
ATOM 1945 O O . ARG A 1 251 ? 14.701 7.613 -12.158 1.00 82.31 251 ARG A O 1
ATOM 1952 N N . GLU A 1 252 ? 12.884 7.318 -13.418 1.00 78.88 252 GLU A N 1
ATOM 1953 C CA . GLU A 1 252 ? 11.955 7.143 -12.302 1.00 78.88 252 GLU A CA 1
ATOM 1954 C C . GLU A 1 252 ? 12.330 5.950 -11.399 1.00 78.88 252 GLU A C 1
ATOM 1956 O O . GLU A 1 252 ? 12.411 6.135 -10.183 1.00 78.88 252 GLU A O 1
ATOM 1961 N N . PRO A 1 253 ? 12.620 4.739 -11.927 1.00 76.06 253 PRO A N 1
ATOM 1962 C CA . PRO A 1 253 ? 13.111 3.654 -11.088 1.00 76.06 253 PRO A CA 1
ATOM 1963 C C . PRO A 1 253 ? 14.492 3.964 -10.495 1.00 76.06 253 PRO A C 1
ATOM 1965 O O . PRO A 1 253 ? 14.712 3.642 -9.333 1.00 76.06 253 PRO A O 1
ATOM 1968 N N . GLU A 1 254 ? 15.399 4.633 -11.220 1.00 82.56 254 GLU A N 1
ATOM 1969 C CA . GLU A 1 254 ? 16.702 5.068 -10.682 1.00 82.56 254 GLU A CA 1
ATOM 1970 C C . GLU A 1 254 ? 16.547 6.008 -9.472 1.00 82.56 254 GLU A C 1
ATOM 1972 O O . GLU A 1 254 ? 17.159 5.773 -8.430 1.00 82.56 254 GLU A O 1
ATOM 1977 N N . GLU A 1 255 ? 15.676 7.015 -9.562 1.00 81.69 255 GLU A N 1
ATOM 1978 C CA . GLU A 1 255 ? 15.342 7.920 -8.455 1.00 81.69 255 GLU A CA 1
ATOM 1979 C C . GLU A 1 255 ? 14.702 7.165 -7.281 1.00 81.69 255 GLU A C 1
ATOM 1981 O O . GLU A 1 255 ? 15.026 7.426 -6.121 1.00 81.69 255 GLU A O 1
ATOM 1986 N N . GLY A 1 256 ? 13.839 6.186 -7.570 1.00 76.06 256 GLY A N 1
ATOM 1987 C CA . GLY A 1 256 ? 13.264 5.289 -6.570 1.00 76.06 256 GLY A CA 1
ATOM 1988 C C . GLY A 1 256 ? 14.318 4.444 -5.845 1.00 76.06 256 GLY A C 1
ATOM 1989 O O . GLY A 1 256 ? 14.238 4.293 -4.622 1.00 76.06 256 GLY A O 1
ATOM 1990 N N . PHE A 1 257 ? 15.321 3.934 -6.566 1.00 76.25 257 PHE A N 1
ATOM 1991 C CA . PHE A 1 257 ? 16.426 3.143 -6.011 1.00 76.25 257 PHE A CA 1
ATOM 1992 C C . PHE A 1 257 ? 17.488 3.981 -5.285 1.00 76.25 257 PHE A C 1
ATOM 1994 O O . PHE A 1 257 ? 18.166 3.447 -4.411 1.00 76.25 257 PHE A O 1
ATOM 2001 N N . ASP A 1 258 ? 17.617 5.281 -5.579 1.00 76.69 258 ASP A N 1
ATOM 2002 C CA . ASP A 1 258 ? 18.459 6.206 -4.791 1.00 76.69 258 ASP A CA 1
ATOM 2003 C C . ASP A 1 258 ? 17.867 6.471 -3.391 1.00 76.69 258 ASP A C 1
ATOM 2005 O O . ASP A 1 258 ? 18.522 7.020 -2.499 1.00 76.69 258 ASP A O 1
ATOM 2009 N N . THR A 1 259 ? 16.618 6.056 -3.155 1.00 70.56 259 THR A N 1
ATOM 2010 C CA . THR A 1 259 ? 16.038 6.043 -1.813 1.00 70.56 259 THR A CA 1
ATOM 2011 C C . THR A 1 259 ? 16.538 4.822 -1.044 1.00 70.56 259 THR A C 1
ATOM 2013 O O . THR A 1 259 ? 16.685 3.740 -1.600 1.00 70.56 259 THR A O 1
ATOM 2016 N N . ALA A 1 260 ? 16.798 4.958 0.260 1.00 58.78 260 ALA A N 1
ATOM 2017 C CA . ALA A 1 260 ? 17.502 3.912 1.008 1.00 58.78 260 ALA A CA 1
ATOM 2018 C C . ALA A 1 260 ? 16.706 2.603 1.222 1.00 58.78 260 ALA A C 1
ATOM 2020 O O . ALA A 1 260 ? 17.117 1.803 2.051 1.00 58.78 260 ALA A O 1
ATOM 2021 N N . SER A 1 261 ? 15.583 2.368 0.530 1.00 62.25 261 SER A N 1
ATOM 2022 C CA . SER A 1 261 ? 14.722 1.209 0.750 1.00 62.25 261 SER A CA 1
ATOM 2023 C C . SER A 1 261 ? 14.360 0.435 -0.510 1.00 62.25 261 SER A C 1
ATOM 2025 O O . SER A 1 261 ? 13.838 0.978 -1.483 1.00 62.25 261 SER A O 1
ATOM 2027 N N . MET A 1 262 ? 14.521 -0.881 -0.378 1.00 58.88 262 MET A N 1
ATOM 2028 C CA . MET A 1 262 ? 14.039 -1.907 -1.297 1.00 58.88 262 MET A CA 1
ATOM 2029 C C . MET A 1 262 ? 12.569 -2.286 -1.114 1.00 58.88 262 MET A C 1
ATOM 2031 O O . MET A 1 262 ? 12.111 -3.224 -1.757 1.00 58.88 262 MET A O 1
ATOM 2035 N N . MET A 1 263 ? 11.819 -1.604 -0.246 1.00 52.72 263 MET A N 1
ATOM 2036 C CA . MET A 1 263 ? 10.376 -1.828 -0.167 1.00 52.72 263 MET A CA 1
ATOM 2037 C C . MET A 1 263 ? 9.751 -1.348 -1.478 1.00 52.72 263 MET A C 1
ATOM 2039 O O . MET A 1 263 ? 9.699 -0.145 -1.756 1.00 52.72 263 MET A O 1
ATOM 2043 N N . THR A 1 264 ? 9.385 -2.309 -2.320 1.00 43.31 264 THR A N 1
ATOM 2044 C CA . THR A 1 264 ? 8.556 -2.113 -3.504 1.00 43.31 264 THR A CA 1
ATOM 2045 C C . THR A 1 264 ? 7.094 -2.074 -3.092 1.00 43.31 264 THR A C 1
ATOM 2047 O O . THR A 1 264 ? 6.679 -2.888 -2.222 1.00 43.31 264 THR A O 1
#

Radius of gyration: 19.26 Å; chains: 1; bounding box: 42×55×54 Å

pLDDT: mean 70.19, std 19.81, range [25.56, 95.69]

Organism: NCBI:txid1448316

Foldseek 3Di:
DDPLVLLLDDDCLLVDDDLVLLVLLDVLVAAFDVVVLVVLVVLLVVLVHALAAEEEEQCRLPRDVVSNNVSHDPDPDPPDDDDDPPPSVPSSDDADQPPDPHYHYDYNVCLPPVVVPPDPPCPDDDQYEYEDDDQQSRVLVVLVSCLVRHDRSHDYDYFADAFDQDAPPPVVRVVVNVVRCCCLCPVCVVVDRPSLVCRHVGVPVRQDQCNHVVRRPSDDPVSDDDDDACPVNNGPVNPDGSRDDDDDDPVSVVSNVVNSDPND